Protein AF-A0A4R0MNX6-F1 (afdb_monomer_lite)

Structure (mmCIF, N/CA/C/O backbone):
data_AF-A0A4R0MNX6-F1
#
_entry.id   AF-A0A4R0MNX6-F1
#
loop_
_atom_site.group_PDB
_atom_site.id
_atom_site.type_symbol
_atom_site.label_atom_id
_atom_site.label_alt_id
_atom_site.label_comp_id
_atom_site.label_asym_id
_atom_site.label_entity_id
_atom_site.label_seq_id
_atom_site.pdbx_PDB_ins_code
_atom_site.Cartn_x
_atom_site.Cartn_y
_atom_site.Cartn_z
_atom_site.occupancy
_atom_site.B_iso_or_equiv
_atom_site.auth_seq_id
_atom_site.auth_comp_id
_atom_site.auth_asym_id
_atom_site.auth_atom_id
_atom_site.pdbx_PDB_model_num
ATOM 1 N N . MET A 1 1 ? 7.483 3.858 -23.826 1.00 81.00 1 MET A N 1
ATOM 2 C CA . MET A 1 1 ? 6.015 3.963 -23.819 1.00 81.00 1 MET A CA 1
ATOM 3 C C . MET A 1 1 ? 5.671 5.437 -23.835 1.00 81.00 1 MET A C 1
ATOM 5 O O . MET A 1 1 ? 6.394 6.197 -23.196 1.00 81.00 1 MET A O 1
ATOM 9 N N . THR A 1 2 ? 4.677 5.853 -24.608 1.00 92.38 2 THR A N 1
ATOM 10 C CA . THR A 1 2 ? 4.190 7.240 -24.609 1.00 92.38 2 THR A CA 1
ATOM 11 C C . THR A 1 2 ? 3.234 7.477 -23.437 1.00 92.38 2 THR A C 1
ATOM 13 O O . THR A 1 2 ? 2.694 6.529 -22.863 1.00 92.38 2 THR A O 1
ATOM 16 N N . ASP A 1 3 ? 2.993 8.743 -23.096 1.00 94.56 3 ASP A N 1
ATOM 17 C CA . ASP A 1 3 ? 2.010 9.123 -22.071 1.00 94.56 3 ASP A CA 1
ATOM 18 C C . ASP A 1 3 ? 0.594 8.624 -22.420 1.00 94.56 3 ASP A C 1
ATOM 20 O O . ASP A 1 3 ? -0.156 8.201 -21.544 1.00 94.56 3 ASP A O 1
ATOM 24 N N . GLU A 1 4 ? 0.240 8.605 -23.709 1.00 95.75 4 GLU A N 1
ATOM 25 C CA . GLU A 1 4 ? -1.041 8.079 -24.198 1.00 95.75 4 GLU A CA 1
ATOM 26 C C . GLU A 1 4 ? -1.168 6.570 -23.948 1.00 95.75 4 GLU A C 1
ATOM 28 O O . GLU A 1 4 ? -2.194 6.105 -23.452 1.00 95.75 4 GLU A O 1
ATOM 33 N N . GLU A 1 5 ? -0.117 5.797 -24.234 1.00 95.75 5 GLU A N 1
ATOM 34 C CA . GLU A 1 5 ? -0.086 4.353 -23.975 1.00 95.75 5 GLU A CA 1
ATOM 35 C C . GLU A 1 5 ? -0.180 4.042 -22.470 1.00 95.75 5 GLU A C 1
ATOM 37 O O . GLU A 1 5 ? -0.867 3.093 -22.077 1.00 95.75 5 GLU A O 1
ATOM 42 N N . LEU A 1 6 ? 0.466 4.852 -21.620 1.00 96.44 6 LEU A N 1
ATOM 43 C CA . LEU A 1 6 ? 0.372 4.739 -20.160 1.00 96.44 6 LEU A CA 1
ATOM 44 C C . LEU A 1 6 ? -1.038 5.052 -19.654 1.00 96.44 6 LEU A C 1
ATOM 46 O O . LEU A 1 6 ? -1.573 4.300 -18.837 1.00 96.44 6 LEU A O 1
ATOM 50 N N . GLN A 1 7 ? -1.664 6.117 -20.155 1.00 97.69 7 GLN A N 1
ATOM 51 C CA . GLN A 1 7 ? -3.035 6.462 -19.783 1.00 97.69 7 GLN A CA 1
ATOM 52 C C . GLN A 1 7 ? -4.013 5.351 -20.188 1.00 97.69 7 GLN A C 1
ATOM 54 O O . GLN A 1 7 ? -4.824 4.922 -19.369 1.00 97.69 7 GLN A O 1
ATOM 59 N N . VAL A 1 8 ? -3.882 4.805 -21.404 1.00 97.19 8 VAL A N 1
ATOM 60 C CA . VAL A 1 8 ? -4.701 3.673 -21.871 1.00 97.19 8 VAL A CA 1
ATOM 61 C C . VAL A 1 8 ? -4.522 2.448 -20.973 1.00 97.19 8 VAL A C 1
ATOM 63 O O . VAL A 1 8 ? -5.513 1.789 -20.651 1.00 97.19 8 VAL A O 1
ATOM 66 N N . PHE A 1 9 ? -3.292 2.144 -20.548 1.00 97.31 9 PHE A N 1
ATOM 67 C CA . PHE A 1 9 ? -3.029 1.061 -19.599 1.00 97.31 9 PHE A CA 1
ATOM 68 C C . PHE A 1 9 ? -3.746 1.284 -18.262 1.00 97.31 9 PHE A C 1
ATOM 70 O O . PHE A 1 9 ? -4.402 0.376 -17.760 1.00 97.31 9 PHE A O 1
ATOM 77 N N . ILE A 1 10 ? -3.660 2.491 -17.702 1.00 97.44 10 ILE A N 1
ATOM 78 C CA . ILE A 1 10 ? -4.257 2.835 -16.405 1.00 97.44 10 ILE A CA 1
ATOM 79 C C . ILE A 1 10 ? -5.786 2.781 -16.460 1.00 97.44 10 ILE A C 1
ATOM 81 O O . ILE A 1 10 ? -6.417 2.161 -15.598 1.00 97.44 10 ILE A O 1
ATOM 85 N N . ASP A 1 11 ? -6.387 3.373 -17.491 1.00 97.44 11 ASP A N 1
ATOM 86 C CA . ASP A 1 11 ? -7.843 3.442 -17.648 1.00 97.44 11 ASP A CA 1
ATOM 87 C C . ASP A 1 11 ? -8.456 2.056 -17.861 1.00 97.44 11 ASP A C 1
ATOM 89 O O . ASP A 1 11 ? -9.537 1.745 -17.347 1.00 97.44 11 ASP A O 1
ATOM 93 N N . ASN A 1 12 ? -7.742 1.181 -18.568 1.00 97.31 12 ASN A N 1
ATOM 94 C CA . ASN A 1 12 ? -8.207 -0.166 -18.882 1.00 97.31 12 ASN A CA 1
ATOM 95 C C . ASN A 1 12 ? -7.669 -1.239 -17.935 1.00 97.31 12 ASN A C 1
ATOM 97 O O . ASN A 1 12 ? -8.064 -2.392 -18.084 1.00 97.31 12 ASN A O 1
ATOM 101 N N . TYR A 1 13 ? -6.877 -0.867 -16.921 1.00 98.00 13 TYR A N 1
ATOM 102 C CA . TYR A 1 13 ? -6.239 -1.825 -16.020 1.00 98.00 13 TYR A CA 1
ATOM 103 C C . TYR A 1 13 ? -7.241 -2.825 -15.446 1.00 98.00 13 TYR A C 1
ATOM 105 O O . TYR A 1 13 ? -8.318 -2.445 -14.951 1.00 98.00 13 TYR A O 1
ATOM 113 N N . SER A 1 14 ? -6.850 -4.092 -15.499 1.00 96.56 14 SER A N 1
ATOM 114 C CA . SER A 1 14 ? -7.562 -5.232 -14.943 1.00 96.56 14 SER A CA 1
ATOM 115 C C . SER A 1 14 ? -6.570 -6.255 -14.384 1.00 96.56 14 SER A C 1
ATOM 117 O O . SER A 1 14 ? -5.360 -6.134 -14.548 1.00 96.56 14 SER A O 1
ATOM 119 N N . THR A 1 15 ? -7.066 -7.312 -13.743 1.00 94.12 15 THR A N 1
ATOM 120 C CA . THR A 1 15 ? -6.202 -8.353 -13.163 1.00 94.12 15 THR A CA 1
ATOM 121 C C . THR A 1 15 ? -5.361 -9.099 -14.202 1.00 94.12 15 THR A C 1
ATOM 123 O O . THR A 1 15 ? -4.354 -9.694 -13.834 1.00 94.12 15 THR A O 1
ATOM 126 N N . VAL A 1 16 ? -5.734 -9.075 -15.489 1.00 95.88 16 VAL A N 1
ATOM 127 C CA . VAL A 1 16 ? -4.932 -9.703 -16.559 1.00 95.88 16 VAL A CA 1
ATOM 128 C C . VAL A 1 16 ? -3.649 -8.921 -16.852 1.00 95.88 16 VAL A C 1
ATOM 130 O O . VAL A 1 16 ? -2.683 -9.480 -17.360 1.00 95.88 16 VAL A O 1
ATOM 133 N N . ASP A 1 17 ? -3.626 -7.638 -16.493 1.00 96.69 17 ASP A N 1
ATOM 134 C CA . ASP A 1 17 ? -2.498 -6.735 -16.695 1.00 96.69 17 ASP A CA 1
ATOM 135 C C . ASP A 1 17 ? -1.478 -6.804 -15.550 1.00 96.69 17 ASP A C 1
ATOM 137 O O . ASP A 1 17 ? -0.376 -6.265 -15.672 1.00 96.69 17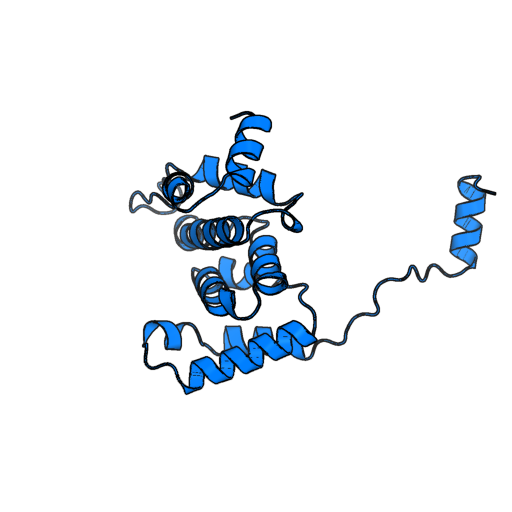 ASP A O 1
ATOM 141 N N . PHE A 1 18 ? -1.823 -7.482 -14.449 1.00 97.75 18 PHE A N 1
ATOM 142 C CA . PHE A 1 18 ? -1.001 -7.580 -13.242 1.00 97.75 18 PHE A CA 1
ATOM 143 C C . PHE A 1 18 ? 0.412 -8.102 -13.529 1.00 97.75 18 PHE A C 1
ATOM 145 O O . PHE A 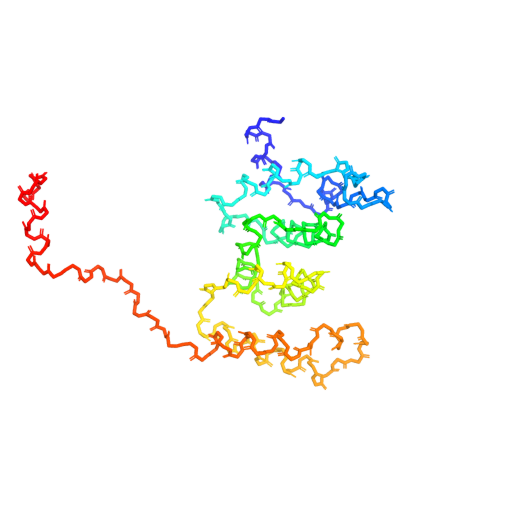1 18 ? 1.392 -7.602 -12.977 1.00 97.75 18 PHE A O 1
ATOM 152 N N . ASP A 1 19 ? 0.541 -9.048 -14.462 1.00 97.56 19 ASP A N 1
ATOM 153 C CA . ASP A 1 19 ? 1.826 -9.631 -14.856 1.00 97.56 19 ASP A CA 1
ATOM 154 C C . ASP A 1 19 ? 2.830 -8.611 -15.402 1.00 97.56 19 ASP A C 1
ATOM 156 O O . ASP A 1 19 ? 4.036 -8.860 -15.357 1.00 97.56 19 ASP A O 1
ATOM 160 N N . ARG A 1 20 ? 2.354 -7.456 -15.876 1.00 96.88 20 ARG A N 1
ATOM 161 C CA . ARG A 1 20 ? 3.202 -6.373 -16.382 1.00 96.88 20 ARG A CA 1
ATOM 162 C C . ARG A 1 20 ? 3.796 -5.521 -15.268 1.00 96.88 20 ARG A C 1
ATOM 164 O O . ARG A 1 20 ? 4.808 -4.874 -15.496 1.00 96.88 20 ARG A O 1
ATOM 171 N N . ILE A 1 21 ? 3.170 -5.483 -14.092 1.00 97.44 21 ILE A N 1
ATOM 172 C CA . ILE A 1 21 ? 3.622 -4.653 -12.965 1.00 97.44 21 ILE A CA 1
ATOM 173 C C . ILE A 1 21 ? 4.152 -5.477 -11.793 1.00 97.44 21 ILE A C 1
ATOM 175 O O . ILE A 1 21 ? 4.863 -4.928 -10.956 1.00 97.44 21 ILE A O 1
ATOM 179 N N . LYS A 1 22 ? 3.861 -6.780 -11.718 1.00 97.56 22 LYS A N 1
ATOM 180 C CA . LYS A 1 22 ? 4.345 -7.636 -10.628 1.00 97.56 22 LYS A CA 1
ATOM 181 C C . LYS A 1 22 ? 5.867 -7.632 -10.521 1.00 97.56 22 LYS A C 1
ATOM 183 O O . LYS A 1 22 ? 6.559 -7.526 -11.531 1.00 97.56 22 LYS A O 1
ATOM 188 N N . LEU A 1 23 ? 6.380 -7.793 -9.309 1.00 97.06 23 LEU A N 1
ATOM 189 C CA . LEU A 1 23 ? 7.802 -8.020 -9.072 1.00 97.06 23 LEU A CA 1
ATOM 190 C C . LEU A 1 23 ? 8.255 -9.329 -9.742 1.00 97.06 23 LEU A C 1
ATOM 192 O O . LEU A 1 23 ? 7.723 -10.398 -9.434 1.00 97.06 23 LEU A O 1
ATOM 196 N N . ILE A 1 24 ? 9.273 -9.260 -10.604 1.00 96.88 24 ILE A N 1
ATOM 197 C CA . ILE A 1 24 ? 9.957 -10.431 -11.174 1.00 96.88 24 ILE A CA 1
ATOM 198 C C . ILE A 1 24 ? 11.361 -10.506 -10.582 1.00 96.88 24 ILE A C 1
ATOM 200 O O . ILE A 1 24 ? 12.326 -9.998 -11.135 1.00 96.88 24 ILE A O 1
ATOM 204 N N . TRP A 1 25 ? 11.479 -11.126 -9.412 1.00 95.06 25 TRP A N 1
ATOM 205 C CA . TRP A 1 25 ? 12.735 -11.138 -8.669 1.00 95.06 25 TRP A CA 1
ATOM 206 C C . TRP A 1 25 ? 13.719 -12.207 -9.165 1.00 95.06 25 TRP A C 1
ATOM 208 O O . TRP A 1 25 ? 13.397 -13.394 -9.209 1.00 95.06 25 TRP A O 1
ATOM 218 N N . ASN A 1 26 ? 14.962 -11.802 -9.439 1.00 96.00 26 ASN A N 1
ATOM 219 C CA . ASN A 1 26 ? 16.058 -12.698 -9.831 1.00 96.00 26 ASN A CA 1
ATOM 220 C C . ASN A 1 26 ? 16.748 -13.457 -8.669 1.00 96.00 26 ASN A C 1
ATOM 222 O O . ASN A 1 26 ? 17.758 -14.126 -8.893 1.00 96.00 26 ASN A O 1
ATOM 226 N N . GLY A 1 27 ? 16.266 -13.326 -7.429 1.00 95.12 27 GLY A N 1
ATOM 227 C CA . GLY A 1 27 ? 16.867 -13.952 -6.243 1.00 95.12 27 GLY A CA 1
ATOM 228 C C . GLY A 1 27 ? 18.070 -13.206 -5.647 1.00 95.12 27 GLY A C 1
ATOM 229 O O . GLY A 1 27 ? 18.673 -13.697 -4.693 1.00 95.12 27 GLY A O 1
ATOM 230 N N . LYS A 1 28 ? 18.444 -12.039 -6.187 1.00 95.38 28 LYS A N 1
ATOM 231 C CA . LYS A 1 28 ? 19.600 -11.243 -5.737 1.00 95.38 28 LYS A CA 1
ATOM 232 C C . LYS A 1 28 ? 19.182 -9.931 -5.063 1.00 95.38 28 LYS A C 1
ATOM 234 O O . LYS A 1 28 ? 18.027 -9.522 -5.138 1.00 95.38 28 LYS A O 1
ATOM 239 N N . TYR A 1 29 ? 20.131 -9.276 -4.399 1.00 95.06 29 TYR A N 1
ATOM 240 C CA . TYR A 1 29 ? 19.920 -8.070 -3.589 1.00 95.06 29 TYR A CA 1
ATOM 241 C C . TYR A 1 29 ? 20.894 -6.959 -4.000 1.00 95.06 29 TYR A C 1
ATOM 243 O O . TYR A 1 29 ? 21.936 -7.227 -4.603 1.00 95.06 29 TYR A O 1
ATOM 251 N N . GLY A 1 30 ? 20.596 -5.717 -3.618 1.00 91.75 30 GLY A N 1
ATOM 252 C CA . GLY A 1 30 ? 21.494 -4.580 -3.807 1.00 91.75 30 GLY A CA 1
ATOM 253 C C . GLY A 1 30 ? 21.798 -4.315 -5.281 1.00 91.75 30 GLY A C 1
ATOM 254 O O . GLY A 1 30 ? 20.888 -4.204 -6.090 1.00 91.75 30 GLY A O 1
ATOM 255 N N . GLN A 1 31 ? 23.080 -4.210 -5.634 1.00 91.00 31 GLN A N 1
ATOM 256 C CA . GLN A 1 31 ? 23.502 -3.878 -7.003 1.00 91.00 31 GLN A CA 1
ATOM 257 C C . GLN A 1 31 ? 23.205 -4.983 -8.025 1.00 91.00 31 GLN A C 1
ATOM 259 O O . GLN A 1 31 ? 23.096 -4.701 -9.212 1.00 91.00 31 GLN A O 1
ATOM 264 N N . ASP A 1 32 ? 23.057 -6.229 -7.569 1.00 93.31 32 ASP A N 1
ATOM 265 C CA . ASP A 1 32 ? 22.731 -7.361 -8.436 1.00 93.31 32 ASP A CA 1
ATOM 266 C C . ASP A 1 32 ? 21.222 -7.643 -8.506 1.00 93.31 32 ASP A C 1
ATOM 268 O O . ASP A 1 32 ? 20.801 -8.586 -9.186 1.00 93.31 32 ASP A O 1
ATOM 272 N N . PHE A 1 33 ? 20.405 -6.877 -7.772 1.00 94.38 33 PHE A N 1
ATOM 273 C CA . PHE A 1 33 ? 18.952 -6.977 -7.838 1.00 94.38 33 PHE A CA 1
ATOM 274 C C . PHE A 1 33 ? 18.476 -6.617 -9.245 1.00 94.38 33 PHE A C 1
ATOM 276 O O . PHE A 1 33 ? 18.784 -5.546 -9.766 1.00 94.38 33 PHE A O 1
ATOM 283 N N . ILE A 1 34 ? 17.706 -7.524 -9.842 1.00 94.69 34 ILE A N 1
ATOM 284 C CA . ILE A 1 34 ? 17.038 -7.304 -11.121 1.00 94.69 34 ILE A CA 1
ATOM 285 C C . ILE A 1 34 ? 15.563 -7.611 -10.917 1.00 94.69 34 ILE A C 1
ATOM 287 O O . ILE A 1 34 ? 15.207 -8.653 -10.354 1.00 94.69 34 ILE A O 1
ATOM 291 N N . ASP A 1 35 ? 14.742 -6.686 -11.395 1.00 96.44 35 ASP A N 1
ATOM 292 C CA . ASP A 1 35 ? 13.315 -6.858 -11.585 1.00 96.44 35 ASP A CA 1
ATOM 293 C C . ASP A 1 35 ? 12.941 -6.326 -12.965 1.00 96.44 35 ASP A C 1
ATOM 295 O O . ASP A 1 35 ? 12.964 -5.118 -13.201 1.00 96.44 35 ASP A O 1
ATOM 299 N N . ASP A 1 36 ? 12.615 -7.249 -13.871 1.00 96.19 36 ASP A N 1
ATOM 300 C CA . ASP A 1 36 ? 12.344 -6.964 -15.285 1.00 96.19 36 ASP A CA 1
ATOM 301 C C . ASP A 1 36 ? 11.189 -5.968 -15.472 1.00 96.19 36 ASP A C 1
ATOM 303 O O . ASP A 1 36 ? 11.141 -5.233 -16.459 1.00 96.19 36 ASP A O 1
ATOM 307 N N . ASN A 1 37 ? 10.273 -5.909 -14.503 1.00 97.38 37 ASN A N 1
ATOM 308 C CA . ASN A 1 37 ? 9.123 -5.015 -14.525 1.00 97.38 37 ASN A CA 1
ATOM 309 C C . ASN A 1 37 ? 9.357 -3.712 -13.749 1.00 97.38 37 ASN A C 1
ATOM 311 O O . ASN A 1 37 ? 8.466 -2.859 -13.734 1.00 97.38 37 ASN A O 1
ATOM 315 N N . TYR A 1 38 ? 10.507 -3.534 -13.088 1.00 95.56 38 TYR A N 1
ATOM 316 C CA . TYR A 1 38 ? 10.736 -2.416 -12.169 1.00 95.56 38 TYR A CA 1
ATOM 317 C C . TYR A 1 38 ? 10.547 -1.064 -12.853 1.00 95.56 38 TYR A C 1
ATOM 319 O O . TYR A 1 38 ? 9.735 -0.255 -12.406 1.00 95.56 38 TYR A O 1
ATOM 327 N N . ASP A 1 39 ? 11.234 -0.841 -13.973 1.00 95.62 39 ASP A N 1
ATOM 328 C CA . ASP A 1 39 ? 11.195 0.439 -14.683 1.00 95.62 39 ASP A CA 1
ATOM 329 C C . ASP A 1 39 ? 9.785 0.777 -15.168 1.00 95.62 39 ASP A C 1
ATOM 331 O O . ASP A 1 39 ? 9.328 1.912 -15.013 1.00 95.62 39 ASP A O 1
ATOM 335 N N . PHE A 1 40 ? 9.062 -0.211 -15.703 1.00 97.19 40 PHE A N 1
ATOM 336 C CA . PHE A 1 40 ? 7.680 -0.014 -16.126 1.00 97.19 40 PHE A CA 1
ATOM 337 C C . PHE A 1 40 ? 6.762 0.265 -14.930 1.00 97.19 40 PHE A C 1
ATOM 339 O O . PHE A 1 40 ? 5.990 1.223 -14.969 1.00 97.19 40 PHE A O 1
ATOM 346 N N . ARG A 1 41 ? 6.876 -0.497 -13.834 1.00 97.56 41 ARG A N 1
ATOM 347 C CA . ARG A 1 41 ? 6.088 -0.259 -12.616 1.00 97.56 41 ARG A CA 1
ATOM 348 C C . ARG A 1 41 ? 6.336 1.143 -12.054 1.00 97.56 41 ARG A C 1
ATOM 350 O O . ARG A 1 41 ? 5.376 1.815 -11.685 1.00 97.56 41 ARG A O 1
ATOM 357 N N . ILE A 1 42 ? 7.583 1.616 -12.026 1.00 97.00 42 ILE A N 1
ATOM 358 C CA . ILE A 1 42 ? 7.906 2.972 -11.558 1.00 97.00 42 ILE A CA 1
ATOM 359 C C . ILE A 1 42 ? 7.357 4.046 -12.506 1.00 97.00 42 ILE A C 1
ATOM 361 O O . ILE A 1 42 ? 6.817 5.040 -12.021 1.00 97.00 42 ILE A O 1
ATOM 365 N N . GLN A 1 43 ? 7.412 3.846 -13.827 1.00 97.31 43 GLN A N 1
ATOM 366 C CA . GLN A 1 43 ? 6.774 4.758 -14.790 1.00 97.31 43 GLN A CA 1
ATOM 367 C C . GLN A 1 43 ? 5.265 4.870 -14.546 1.00 97.31 43 GLN A C 1
ATOM 369 O O . GLN A 1 43 ? 4.734 5.979 -14.489 1.00 97.31 43 GLN A O 1
ATOM 374 N N . VAL A 1 44 ? 4.582 3.741 -14.328 1.00 98.06 44 VAL A N 1
ATOM 375 C CA . VAL A 1 44 ? 3.153 3.736 -13.985 1.00 98.06 44 VAL A CA 1
ATOM 376 C C . VAL A 1 44 ? 2.917 4.463 -12.658 1.00 98.06 44 VAL A C 1
ATOM 378 O O . VAL A 1 44 ? 2.018 5.296 -12.586 1.00 98.06 44 VAL A O 1
ATOM 381 N N . CYS A 1 45 ? 3.732 4.224 -11.625 1.00 98.00 45 CYS A N 1
ATOM 382 C CA . CYS A 1 45 ? 3.620 4.939 -10.350 1.00 98.00 45 CYS A CA 1
ATOM 383 C C . CYS A 1 45 ? 3.731 6.462 -10.523 1.00 98.00 45 CYS A C 1
ATOM 385 O O . CYS A 1 45 ? 2.878 7.196 -10.023 1.00 98.00 45 CYS A O 1
ATOM 387 N N . GLU A 1 46 ? 4.747 6.943 -11.243 1.00 97.81 46 GLU A N 1
ATOM 388 C CA . GLU A 1 46 ? 4.948 8.378 -11.484 1.00 97.81 46 GLU A CA 1
ATOM 389 C C . GLU A 1 46 ? 3.792 9.006 -12.267 1.00 97.81 46 GLU A C 1
ATOM 391 O O . GLU A 1 46 ? 3.398 10.134 -11.974 1.00 97.81 46 GLU A O 1
ATOM 396 N N . PHE A 1 47 ? 3.211 8.268 -13.213 1.00 97.81 47 PHE A N 1
ATOM 397 C CA . PHE A 1 47 ? 2.088 8.737 -14.020 1.00 97.81 47 PHE A CA 1
ATOM 398 C C . PHE A 1 47 ? 0.740 8.678 -13.278 1.00 97.81 47 PHE A C 1
ATOM 400 O O . PHE A 1 47 ? -0.153 9.492 -13.518 1.00 97.81 47 PHE A O 1
ATOM 407 N N . VAL A 1 48 ? 0.584 7.738 -12.341 1.00 98.06 48 VAL A N 1
ATOM 408 C CA . VAL A 1 48 ? -0.609 7.603 -11.491 1.00 98.06 48 VAL A CA 1
ATOM 409 C C . VAL A 1 48 ? -0.663 8.696 -10.427 1.00 98.06 48 VAL A C 1
ATOM 411 O O . VAL A 1 48 ? -1.735 9.245 -10.188 1.00 98.06 48 VAL A O 1
ATOM 414 N N . VAL A 1 49 ? 0.462 9.041 -9.792 1.00 98.06 49 VAL A N 1
ATOM 415 C CA . VAL A 1 49 ? 0.489 9.942 -8.623 1.00 98.06 49 VAL A CA 1
ATOM 416 C C . VAL A 1 49 ? -0.257 11.275 -8.831 1.00 98.06 49 VAL A C 1
ATOM 418 O O . VAL A 1 49 ? -1.063 11.619 -7.966 1.00 98.06 49 VAL A O 1
ATOM 421 N N . PRO A 1 50 ? -0.064 12.028 -9.934 1.00 97.88 50 PRO A N 1
ATOM 422 C CA . PRO A 1 50 ? -0.762 13.300 -10.149 1.00 97.88 50 PRO A CA 1
ATOM 423 C C . PRO A 1 50 ? -2.288 13.178 -10.277 1.00 97.88 50 PRO A C 1
ATOM 425 O O . PRO A 1 50 ? -2.992 14.181 -10.182 1.00 97.88 50 PRO A O 1
ATOM 428 N N . GLN A 1 51 ? -2.800 11.970 -10.515 1.00 97.62 51 GLN A N 1
ATOM 429 C CA . GLN A 1 51 ? -4.210 11.688 -10.781 1.00 97.62 51 GLN A CA 1
ATOM 430 C C . GLN A 1 51 ? -4.765 10.536 -9.932 1.00 97.62 51 GLN A C 1
ATOM 432 O O . GLN A 1 51 ? -5.797 9.957 -10.273 1.00 97.62 51 GLN A O 1
ATOM 437 N N . ILE A 1 52 ? -4.095 10.207 -8.825 1.00 97.94 52 ILE A N 1
ATOM 438 C CA . ILE A 1 52 ? -4.322 8.978 -8.055 1.00 97.94 52 ILE A CA 1
ATOM 439 C C . ILE A 1 52 ? -5.784 8.817 -7.596 1.00 97.94 52 ILE A C 1
ATOM 441 O O . ILE A 1 52 ? -6.329 7.715 -7.632 1.00 97.94 52 ILE A O 1
ATOM 445 N N . GLU A 1 53 ? -6.462 9.929 -7.307 1.00 97.00 53 GLU A N 1
ATOM 446 C CA . GLU A 1 53 ? -7.872 9.986 -6.894 1.00 97.00 53 GLU A CA 1
ATOM 447 C C . GLU A 1 53 ? -8.855 9.441 -7.943 1.00 97.00 53 GLU A C 1
ATOM 449 O O . GLU A 1 53 ? -9.944 8.972 -7.608 1.00 97.00 53 GLU A O 1
ATOM 454 N N . LYS A 1 54 ? -8.476 9.468 -9.226 1.00 96.75 54 LYS A N 1
ATOM 455 C CA . LYS A 1 54 ? -9.311 9.018 -10.354 1.00 96.75 54 LYS A CA 1
ATOM 456 C C . LYS A 1 54 ? -8.993 7.592 -10.797 1.00 96.75 54 LYS A C 1
ATOM 458 O O . LYS A 1 54 ? -9.779 6.982 -11.518 1.00 96.75 54 LYS A O 1
ATOM 463 N N . VAL A 1 55 ? -7.855 7.053 -10.369 1.00 97.50 55 VAL A N 1
ATOM 464 C CA . VAL A 1 55 ? -7.368 5.734 -10.785 1.00 97.50 55 VAL A CA 1
ATOM 465 C C . VAL A 1 55 ? -8.130 4.624 -10.059 1.00 97.50 55 VAL A C 1
ATOM 467 O O . VAL A 1 55 ? -8.548 4.783 -8.910 1.00 97.50 55 VAL A O 1
ATOM 470 N N . LYS A 1 56 ? -8.329 3.479 -10.725 1.00 97.50 56 LYS A N 1
ATOM 471 C CA . LYS A 1 56 ? -8.981 2.296 -10.140 1.00 97.50 56 LYS A CA 1
ATOM 472 C C . LYS A 1 56 ? -8.225 1.816 -8.896 1.00 97.50 56 LYS A C 1
ATOM 474 O O . LYS A 1 56 ? -7.015 1.610 -8.955 1.00 97.50 56 LYS A O 1
ATOM 479 N N . LEU A 1 57 ? -8.944 1.538 -7.804 1.00 97.31 57 LEU A N 1
ATOM 480 C CA . LEU A 1 57 ? -8.331 1.064 -6.552 1.00 97.31 57 LEU A CA 1
ATOM 481 C C . LEU A 1 57 ? -7.537 -0.233 -6.715 1.00 97.31 57 LEU A C 1
ATOM 483 O O . LEU A 1 57 ? -6.503 -0.381 -6.076 1.00 97.31 57 LEU A O 1
ATOM 487 N N . GLY A 1 58 ? -7.969 -1.135 -7.602 1.00 97.56 58 GLY A N 1
ATOM 488 C CA . GLY A 1 58 ? -7.222 -2.359 -7.905 1.00 97.56 58 GLY A CA 1
ATOM 489 C C . GLY A 1 58 ? -5.795 -2.080 -8.387 1.00 97.56 58 GLY A C 1
ATOM 490 O O . GLY A 1 58 ? -4.858 -2.687 -7.882 1.00 97.56 58 GLY A O 1
ATOM 491 N N . LEU A 1 59 ? -5.610 -1.094 -9.275 1.00 98.38 59 LEU A N 1
ATOM 492 C CA . LEU A 1 59 ? -4.275 -0.699 -9.728 1.00 98.38 59 LEU A CA 1
ATOM 493 C C . LEU A 1 59 ? -3.457 -0.088 -8.586 1.00 98.38 59 LEU A C 1
ATOM 495 O O . LEU A 1 59 ? -2.291 -0.427 -8.416 1.00 98.38 59 LEU A O 1
ATOM 499 N N . ILE A 1 60 ? -4.063 0.792 -7.784 1.00 98.44 60 ILE A N 1
ATOM 500 C CA . ILE A 1 60 ? -3.387 1.425 -6.640 1.00 98.44 60 ILE A CA 1
ATOM 501 C C . ILE A 1 60 ? -2.905 0.355 -5.654 1.00 98.44 60 ILE A C 1
ATOM 503 O O . ILE A 1 60 ? -1.762 0.410 -5.201 1.00 98.44 60 ILE A O 1
ATOM 507 N N . ARG A 1 61 ? -3.750 -0.640 -5.367 1.00 98.25 61 ARG A N 1
ATOM 508 C CA . ARG A 1 61 ? -3.435 -1.772 -4.492 1.00 98.25 61 ARG A CA 1
ATOM 509 C C . ARG A 1 61 ? -2.275 -2.589 -5.043 1.00 98.25 61 ARG A C 1
ATOM 511 O O . ARG A 1 61 ? -1.308 -2.818 -4.324 1.00 98.25 61 ARG A O 1
ATOM 518 N N . ASP A 1 62 ? -2.348 -2.993 -6.305 1.00 98.38 62 ASP A N 1
ATOM 519 C CA . ASP A 1 62 ? -1.314 -3.835 -6.903 1.00 98.38 62 ASP A CA 1
ATOM 520 C C . ASP A 1 62 ? 0.026 -3.086 -6.998 1.00 98.38 62 ASP A C 1
ATOM 522 O O . ASP A 1 62 ? 1.061 -3.632 -6.622 1.00 98.38 62 ASP A O 1
ATOM 526 N N . LEU A 1 63 ? 0.027 -1.800 -7.374 1.00 98.31 63 LEU A N 1
ATOM 527 C CA . LEU A 1 63 ? 1.237 -0.968 -7.353 1.00 98.31 63 LEU A CA 1
ATOM 528 C C . LEU A 1 63 ? 1.810 -0.822 -5.940 1.00 98.31 63 LEU A C 1
ATOM 530 O O . LEU A 1 63 ? 3.026 -0.915 -5.770 1.00 98.31 63 LEU A O 1
ATOM 534 N N . TYR A 1 64 ? 0.961 -0.616 -4.931 1.00 98.38 64 TYR A N 1
ATOM 535 C CA . TYR A 1 64 ? 1.380 -0.526 -3.535 1.00 98.38 64 TYR A CA 1
ATOM 536 C C . TYR A 1 64 ? 2.037 -1.824 -3.056 1.00 98.38 64 TYR A C 1
ATOM 538 O O . TYR A 1 64 ? 3.157 -1.806 -2.545 1.00 98.38 64 TYR A O 1
ATOM 546 N N . CYS A 1 65 ? 1.385 -2.967 -3.261 1.00 97.50 65 CYS A N 1
ATOM 547 C CA . CYS A 1 65 ? 1.914 -4.252 -2.821 1.00 97.50 65 CYS A CA 1
ATOM 548 C C . CYS A 1 65 ? 3.207 -4.614 -3.564 1.00 97.50 65 CYS A C 1
ATOM 550 O O . CYS A 1 65 ? 4.213 -4.933 -2.931 1.00 97.50 65 CYS A O 1
ATOM 552 N N . GLU A 1 66 ? 3.225 -4.519 -4.894 1.00 97.81 66 GLU A N 1
ATOM 553 C CA . GLU A 1 66 ? 4.377 -4.944 -5.699 1.00 97.81 66 GLU A CA 1
ATOM 554 C C . GLU A 1 66 ? 5.580 -4.010 -5.544 1.00 97.81 66 GLU A C 1
ATOM 556 O O . GLU A 1 66 ? 6.718 -4.472 -5.475 1.00 97.81 66 GLU A O 1
ATOM 561 N N . THR A 1 67 ? 5.350 -2.704 -5.393 1.00 96.94 67 THR A N 1
ATOM 562 C CA . THR A 1 67 ? 6.435 -1.758 -5.085 1.00 96.94 67 THR A CA 1
ATOM 563 C C . THR A 1 67 ? 6.942 -1.929 -3.654 1.00 96.94 67 THR A C 1
ATOM 565 O O . THR A 1 67 ? 8.128 -1.746 -3.396 1.00 96.94 67 THR A O 1
ATOM 568 N N . GLY A 1 68 ? 6.083 -2.312 -2.705 1.00 97.19 68 GLY A N 1
ATOM 569 C CA . GLY A 1 68 ? 6.505 -2.603 -1.334 1.00 97.19 68 GLY A CA 1
ATOM 570 C C . GLY A 1 68 ? 7.460 -3.797 -1.263 1.00 97.19 68 GLY A C 1
ATOM 571 O O . GLY A 1 68 ? 8.475 -3.740 -0.565 1.00 97.19 68 GLY A O 1
ATOM 572 N N . LYS A 1 69 ? 7.191 -4.847 -2.050 1.00 97.12 69 LYS A N 1
ATOM 573 C CA . LYS A 1 69 ? 8.009 -6.070 -2.102 1.00 97.12 69 LYS A CA 1
ATOM 574 C C . LYS A 1 69 ? 9.452 -5.841 -2.545 1.00 97.12 69 LYS A C 1
ATOM 576 O O . LYS A 1 69 ? 10.313 -6.632 -2.170 1.00 97.12 69 LYS A O 1
ATOM 581 N N . THR A 1 70 ? 9.747 -4.784 -3.306 1.00 96.19 70 THR A N 1
ATOM 582 C CA . THR A 1 70 ? 11.136 -4.497 -3.709 1.00 96.19 70 THR A CA 1
ATOM 583 C C . THR A 1 70 ? 11.980 -3.990 -2.552 1.00 96.19 70 THR A C 1
ATOM 585 O O . THR A 1 70 ? 13.204 -4.044 -2.619 1.00 96.19 70 THR A O 1
ATOM 588 N N . SER A 1 71 ? 11.355 -3.472 -1.492 1.00 96.12 71 SER A N 1
ATOM 589 C CA . SER A 1 71 ? 12.077 -2.720 -0.472 1.00 96.12 71 SER A CA 1
ATOM 590 C C . SER A 1 71 ? 13.154 -3.509 0.281 1.00 96.12 71 SER A C 1
ATOM 592 O O . SER A 1 71 ? 14.264 -2.991 0.430 1.00 96.12 71 SER A O 1
ATOM 594 N N . PRO A 1 72 ? 12.920 -4.774 0.679 1.00 95.50 72 PRO A N 1
ATOM 595 C CA . PRO A 1 72 ? 13.969 -5.617 1.255 1.00 95.50 72 PRO A CA 1
ATOM 596 C C . PRO A 1 72 ? 15.135 -5.902 0.299 1.00 95.50 72 PRO A C 1
ATOM 598 O O . PRO A 1 72 ? 16.220 -6.253 0.753 1.00 95.50 72 PRO A O 1
ATOM 601 N N . MET A 1 73 ? 14.913 -5.791 -1.014 1.00 95.19 73 MET A N 1
ATOM 602 C CA . MET A 1 73 ? 15.890 -6.131 -2.054 1.00 95.19 73 MET A CA 1
ATOM 603 C C . MET A 1 73 ? 16.761 -4.934 -2.430 1.00 95.19 73 MET A C 1
ATOM 605 O O . MET A 1 73 ? 17.954 -5.095 -2.686 1.00 95.19 73 MET A O 1
ATOM 609 N N . THR A 1 74 ? 16.172 -3.737 -2.432 1.00 92.62 74 THR A N 1
ATOM 610 C CA . THR A 1 74 ? 16.841 -2.484 -2.804 1.00 92.62 74 THR A CA 1
ATOM 611 C C . THR A 1 74 ? 17.346 -1.677 -1.608 1.00 92.62 74 THR A C 1
ATOM 613 O O . THR A 1 74 ? 18.049 -0.691 -1.812 1.00 92.62 74 THR A O 1
ATOM 616 N N . PHE A 1 75 ? 17.012 -2.082 -0.376 1.00 91.00 75 PHE A N 1
ATOM 617 C CA . PHE A 1 75 ? 17.299 -1.329 0.856 1.00 91.00 75 PHE A CA 1
ATOM 618 C C . PHE A 1 75 ? 16.758 0.106 0.808 1.00 91.00 75 PHE A C 1
ATOM 620 O O . PHE A 1 75 ? 17.419 1.068 1.198 1.00 91.00 75 PHE A O 1
ATOM 627 N N . GLY A 1 76 ? 15.559 0.246 0.257 1.00 92.00 76 GLY A N 1
ATOM 628 C CA . GLY A 1 76 ? 14.868 1.517 0.143 1.00 92.00 76 GLY A CA 1
ATOM 629 C C . GLY A 1 76 ? 13.449 1.308 -0.345 1.00 92.00 76 GLY A C 1
ATOM 630 O O . GLY A 1 76 ? 13.022 0.193 -0.616 1.00 92.00 76 GLY A O 1
ATOM 631 N N . VAL A 1 77 ? 12.676 2.375 -0.463 1.00 94.88 77 VAL A N 1
ATOM 632 C CA . VAL A 1 77 ? 11.318 2.301 -1.004 1.00 94.88 77 VAL A CA 1
ATOM 633 C C . VAL A 1 77 ? 11.083 3.488 -1.918 1.00 94.88 77 VAL A C 1
ATOM 635 O O . VAL A 1 77 ? 11.690 4.549 -1.754 1.00 94.88 77 VAL A O 1
ATOM 638 N N . TYR A 1 78 ? 10.189 3.306 -2.883 1.00 95.75 78 TYR A N 1
ATOM 639 C CA . TYR A 1 78 ? 9.742 4.373 -3.759 1.00 95.75 78 TYR A CA 1
ATOM 640 C C . TYR A 1 78 ? 9.331 5.628 -2.965 1.00 95.75 78 TYR A C 1
ATOM 642 O O . TYR A 1 78 ? 8.595 5.562 -1.980 1.00 95.75 78 TYR A O 1
ATOM 650 N N . LEU A 1 79 ? 9.807 6.803 -3.385 1.00 94.38 79 LEU A N 1
ATOM 651 C CA . LEU A 1 79 ? 9.712 8.029 -2.585 1.00 94.38 79 LEU A CA 1
ATOM 652 C C . LEU A 1 79 ? 8.260 8.423 -2.259 1.00 94.38 79 LEU A C 1
ATOM 654 O O . LEU A 1 79 ? 7.958 8.862 -1.145 1.00 94.38 79 LEU A O 1
ATOM 658 N N . LYS A 1 80 ? 7.353 8.233 -3.222 1.00 97.44 80 LYS A N 1
ATOM 659 C CA . LYS A 1 80 ? 5.933 8.593 -3.105 1.00 97.44 80 LYS A CA 1
ATOM 660 C C . LYS A 1 80 ? 5.047 7.417 -2.672 1.00 97.44 80 LYS A C 1
ATOM 662 O O . LYS A 1 80 ? 3.830 7.495 -2.784 1.00 97.44 80 LYS A O 1
ATOM 667 N N . PHE A 1 81 ? 5.640 6.349 -2.127 1.00 97.81 81 PHE A N 1
ATOM 668 C CA . PHE A 1 81 ? 4.939 5.136 -1.679 1.00 97.81 81 PHE A CA 1
ATOM 669 C C . PHE A 1 81 ? 3.772 5.409 -0.720 1.00 97.81 81 PHE A C 1
ATOM 671 O O . PHE A 1 81 ? 2.720 4.784 -0.808 1.00 97.81 81 PHE A O 1
ATOM 678 N N . HIS A 1 82 ? 3.946 6.396 0.157 1.00 97.88 82 HIS A N 1
ATOM 679 C CA . HIS A 1 82 ? 2.939 6.827 1.120 1.00 97.88 82 HIS A CA 1
ATOM 680 C C . HIS A 1 82 ? 1.620 7.290 0.484 1.00 97.88 82 HIS A C 1
ATOM 682 O O . HIS A 1 82 ? 0.571 7.092 1.085 1.00 97.88 82 HIS A O 1
ATOM 688 N N . LEU A 1 83 ? 1.648 7.845 -0.734 1.00 98.31 83 LEU A N 1
ATOM 689 C CA . LEU A 1 83 ? 0.438 8.307 -1.418 1.00 98.31 83 LEU A CA 1
ATOM 690 C C . LEU A 1 83 ? -0.486 7.140 -1.784 1.00 98.31 83 LEU A C 1
ATOM 692 O O . LEU A 1 83 ? -1.697 7.263 -1.665 1.00 98.31 83 LEU A O 1
ATOM 696 N N . PHE A 1 84 ? 0.080 5.991 -2.162 1.00 98.44 84 PHE A N 1
ATOM 697 C CA . PHE A 1 84 ? -0.697 4.787 -2.465 1.00 98.44 84 PHE A CA 1
ATOM 698 C C . PHE A 1 84 ? -1.322 4.201 -1.200 1.00 98.44 84 PHE A C 1
ATOM 700 O O . PHE A 1 84 ? -2.497 3.847 -1.203 1.00 98.44 84 PHE A O 1
ATOM 707 N N . ALA A 1 85 ? -0.555 4.151 -0.106 1.00 97.81 85 ALA A N 1
ATOM 708 C CA . ALA A 1 85 ? -1.049 3.712 1.196 1.00 97.81 85 ALA A CA 1
ATOM 709 C C . ALA A 1 85 ? -2.225 4.576 1.679 1.00 97.81 85 ALA A C 1
ATOM 711 O O . ALA A 1 85 ? -3.264 4.058 2.084 1.00 97.81 85 ALA A O 1
ATOM 712 N N . ASP A 1 86 ? -2.054 5.897 1.614 1.00 97.88 86 ASP A N 1
ATOM 713 C CA . ASP A 1 86 ? -3.057 6.866 2.038 1.00 97.88 86 ASP A CA 1
ATOM 714 C C . ASP A 1 86 ? -4.326 6.766 1.188 1.00 97.88 86 ASP A C 1
ATOM 716 O O . ASP A 1 86 ? -5.429 6.704 1.727 1.00 97.88 86 ASP A O 1
ATOM 720 N N . GLU A 1 87 ? -4.180 6.660 -0.132 1.00 98.06 87 GLU A N 1
ATOM 721 C CA . GLU A 1 87 ? -5.316 6.568 -1.045 1.00 98.06 87 GLU A CA 1
ATOM 722 C C . GLU A 1 87 ? -6.113 5.266 -0.880 1.00 98.06 87 GLU A C 1
ATOM 724 O O . GLU A 1 87 ? -7.349 5.289 -0.891 1.00 98.06 87 GLU A O 1
ATOM 729 N N . LEU A 1 88 ? -5.425 4.140 -0.657 1.00 97.62 88 LEU A N 1
ATOM 730 C CA . LEU A 1 88 ? -6.072 2.860 -0.355 1.00 97.62 88 LEU A CA 1
ATOM 731 C C . LEU A 1 88 ? -6.948 2.955 0.888 1.00 97.62 88 LEU A C 1
ATOM 733 O O . LEU A 1 88 ? -8.086 2.495 0.867 1.00 97.62 88 LEU A O 1
ATOM 737 N N . LEU A 1 89 ? -6.452 3.584 1.952 1.00 98.00 89 LEU A N 1
ATOM 738 C CA . LEU A 1 89 ? -7.219 3.729 3.186 1.00 98.00 89 LEU A CA 1
ATOM 739 C C . LEU A 1 89 ? -8.335 4.772 3.064 1.00 98.00 89 LEU A C 1
ATOM 741 O O . LEU A 1 89 ? -9.419 4.556 3.601 1.00 98.00 89 LEU A O 1
ATOM 745 N N . LYS A 1 90 ? -8.114 5.878 2.344 1.00 97.19 90 LYS A N 1
ATOM 746 C CA . LYS A 1 90 ? -9.131 6.925 2.141 1.00 97.19 90 LYS A CA 1
ATOM 747 C C . LYS A 1 90 ? -10.357 6.424 1.390 1.00 97.19 90 LYS A C 1
ATOM 749 O O . LYS A 1 90 ? -11.475 6.754 1.771 1.00 97.19 90 LYS A O 1
ATOM 754 N N . ARG A 1 91 ? -10.146 5.682 0.301 1.00 97.19 91 ARG A N 1
ATOM 755 C CA . ARG A 1 91 ? -11.229 5.249 -0.598 1.00 97.19 91 ARG A CA 1
ATOM 756 C C . ARG A 1 91 ? -11.669 3.817 -0.362 1.00 97.19 91 ARG A C 1
ATOM 758 O O . ARG A 1 91 ? -12.848 3.523 -0.514 1.00 97.19 91 ARG A O 1
ATOM 765 N N . GLY A 1 92 ? -10.725 2.938 -0.045 1.00 96.12 92 GLY A N 1
ATOM 766 C CA . GLY A 1 92 ? -10.977 1.523 0.198 1.00 96.12 92 GLY A CA 1
ATOM 767 C C . GLY A 1 92 ? -11.343 1.204 1.647 1.00 96.12 92 GLY A C 1
ATOM 768 O O . GLY A 1 92 ? -11.986 0.189 1.898 1.00 96.12 92 GLY A O 1
ATOM 769 N N . GLY A 1 93 ? -10.962 2.058 2.602 1.00 96.50 93 GLY A N 1
ATOM 770 C CA . GLY A 1 93 ? -11.303 1.885 4.011 1.00 96.50 93 GLY A CA 1
ATOM 771 C C . GLY A 1 93 ? -10.892 0.513 4.551 1.00 96.50 93 GLY A C 1
ATOM 772 O O . GLY A 1 93 ? -9.756 0.066 4.379 1.00 96.50 93 GLY A O 1
ATOM 773 N N . THR A 1 94 ? -11.828 -0.153 5.224 1.00 97.56 94 THR A N 1
ATOM 774 C CA . THR A 1 94 ? -11.615 -1.458 5.864 1.00 97.56 94 THR A CA 1
ATOM 775 C C . THR A 1 94 ? -11.319 -2.582 4.877 1.00 97.56 94 THR A C 1
ATOM 777 O O . THR A 1 94 ? -10.560 -3.487 5.222 1.00 97.56 94 THR A O 1
ATOM 780 N N . ASP A 1 95 ? -11.847 -2.509 3.652 1.00 97.44 95 ASP A N 1
ATOM 781 C CA . ASP A 1 95 ? -11.704 -3.571 2.645 1.00 97.44 95 ASP A CA 1
ATOM 782 C C . ASP A 1 95 ? -10.242 -3.773 2.228 1.00 97.44 95 ASP A C 1
ATOM 784 O O . ASP A 1 95 ? -9.830 -4.879 1.887 1.00 97.44 95 ASP A O 1
ATOM 788 N N . TYR A 1 96 ? -9.438 -2.711 2.326 1.00 97.69 96 TYR A N 1
ATOM 789 C CA . TYR A 1 96 ? -8.024 -2.702 1.956 1.00 97.69 96 TYR A CA 1
ATOM 790 C C . TYR A 1 96 ? -7.080 -2.624 3.160 1.00 97.69 96 TYR A C 1
ATOM 792 O O . TYR A 1 96 ? -5.867 -2.489 2.979 1.00 97.69 96 TYR A O 1
ATOM 800 N N . LEU A 1 97 ? -7.588 -2.740 4.396 1.00 97.81 97 LEU A N 1
ATOM 801 C CA . LEU A 1 97 ? -6.751 -2.627 5.593 1.00 97.81 97 LEU A CA 1
ATOM 802 C C . LEU A 1 97 ? -5.635 -3.682 5.607 1.00 97.81 97 LEU A C 1
ATOM 804 O O . LEU A 1 97 ? -4.486 -3.347 5.880 1.00 97.81 97 LEU A O 1
ATOM 808 N N . LEU A 1 98 ? -5.935 -4.943 5.284 1.00 97.19 98 LEU A N 1
ATOM 809 C CA . LEU A 1 98 ? -4.914 -5.997 5.277 1.00 97.19 98 LEU A CA 1
ATOM 810 C C . LEU A 1 98 ? -3.883 -5.811 4.159 1.00 97.19 98 LEU A C 1
ATOM 812 O O . LEU A 1 98 ? -2.701 -6.051 4.392 1.00 97.19 98 LEU A O 1
ATOM 816 N N . ASP A 1 99 ? -4.288 -5.347 2.974 1.00 97.81 99 ASP A N 1
ATOM 817 C CA . ASP A 1 99 ? -3.338 -5.022 1.901 1.00 97.81 99 ASP A CA 1
ATOM 818 C C . ASP A 1 99 ? -2.415 -3.864 2.312 1.00 97.81 99 ASP A C 1
ATOM 820 O O . ASP A 1 99 ? -1.199 -3.953 2.123 1.00 97.81 99 ASP A O 1
ATOM 824 N N . TYR A 1 100 ? -2.967 -2.824 2.952 1.00 98.19 100 TYR A N 1
ATOM 825 C CA . TYR A 1 100 ? -2.189 -1.734 3.546 1.00 98.19 100 TYR A CA 1
ATOM 826 C C . TYR A 1 100 ? -1.161 -2.267 4.557 1.00 98.19 100 TYR A C 1
ATOM 828 O O . TYR A 1 100 ? 0.025 -1.946 4.477 1.00 98.19 100 TYR A O 1
ATOM 836 N N . ILE A 1 101 ? -1.586 -3.124 5.487 1.00 97.75 101 ILE A N 1
ATOM 837 C CA . ILE A 1 101 ? -0.699 -3.675 6.519 1.00 97.75 101 ILE A CA 1
ATOM 838 C C . ILE A 1 101 ? 0.405 -4.532 5.899 1.00 97.75 101 ILE A C 1
ATOM 840 O O . ILE A 1 101 ? 1.569 -4.388 6.280 1.00 97.75 101 ILE A O 1
ATOM 844 N N . ARG A 1 102 ? 0.068 -5.392 4.933 1.00 96.25 102 ARG A N 1
ATOM 845 C CA . ARG A 1 102 ? 1.042 -6.227 4.215 1.00 96.25 102 ARG A CA 1
ATOM 846 C C . ARG A 1 102 ? 2.098 -5.371 3.530 1.00 96.25 102 ARG A C 1
ATOM 848 O O . ARG A 1 102 ? 3.286 -5.592 3.752 1.00 96.25 102 ARG A O 1
ATOM 855 N N . GLY A 1 103 ? 1.676 -4.354 2.778 1.00 96.56 103 GLY A N 1
ATOM 856 C CA . GLY A 1 103 ? 2.611 -3.454 2.105 1.00 96.56 103 GLY A CA 1
ATOM 857 C C . GLY A 1 103 ? 3.490 -2.678 3.087 1.00 96.56 103 GLY A C 1
ATOM 858 O O . GLY A 1 103 ? 4.695 -2.555 2.869 1.00 96.56 103 GLY A O 1
ATOM 859 N N . ALA A 1 104 ? 2.932 -2.227 4.213 1.00 97.25 104 ALA A N 1
ATOM 860 C CA . ALA A 1 104 ? 3.693 -1.557 5.264 1.00 97.25 104 ALA A CA 1
ATOM 861 C C . ALA A 1 104 ? 4.712 -2.489 5.945 1.00 97.25 104 ALA A C 1
ATOM 863 O O . ALA A 1 104 ? 5.755 -2.014 6.389 1.00 97.25 104 ALA A O 1
ATOM 864 N N . SER A 1 105 ? 4.445 -3.795 5.999 1.00 96.00 105 SER A N 1
ATOM 865 C CA . SER A 1 105 ? 5.228 -4.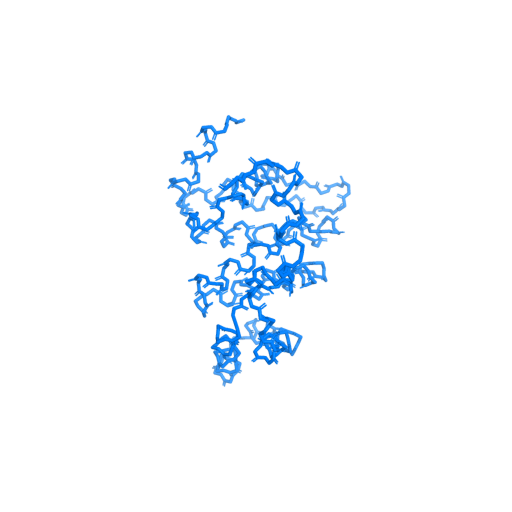768 6.773 1.00 96.00 105 SER A CA 1
ATOM 866 C C . SER A 1 105 ? 6.402 -5.395 6.012 1.00 96.00 105 SER A C 1
ATOM 868 O O . SER A 1 105 ? 7.119 -6.208 6.588 1.00 96.00 105 SER A O 1
ATOM 870 N N . HIS A 1 106 ? 6.638 -5.034 4.745 1.00 95.56 106 HIS A N 1
ATOM 871 C CA . HIS A 1 106 ? 7.750 -5.602 3.970 1.00 95.56 106 HIS A CA 1
ATOM 872 C C . HIS A 1 106 ? 9.134 -5.240 4.530 1.00 95.56 106 HIS A C 1
ATOM 874 O O . HIS A 1 106 ? 10.021 -6.089 4.557 1.00 95.56 106 HIS A O 1
ATOM 880 N N . SER A 1 107 ? 9.340 -4.000 4.972 1.00 95.88 107 SER A N 1
ATOM 881 C CA . SER A 1 107 ? 10.595 -3.512 5.549 1.00 95.88 107 SER A CA 1
ATOM 882 C C . SER A 1 107 ? 10.351 -2.351 6.525 1.00 95.88 107 SER A C 1
ATOM 884 O O . SER A 1 107 ? 9.247 -1.811 6.633 1.00 95.88 107 SER A O 1
ATOM 886 N N . MET A 1 108 ? 11.404 -1.909 7.223 1.00 94.50 108 MET A N 1
ATOM 887 C CA . MET A 1 108 ? 11.339 -0.681 8.025 1.00 94.50 108 MET A CA 1
ATOM 888 C C . MET A 1 108 ? 10.986 0.541 7.157 1.00 94.50 108 MET A C 1
ATOM 890 O O . MET A 1 108 ? 10.188 1.377 7.579 1.00 94.50 108 MET A O 1
ATOM 894 N N . ASP A 1 109 ? 11.522 0.629 5.937 1.00 96.19 109 ASP A N 1
ATOM 895 C CA . ASP A 1 109 ? 11.293 1.759 5.031 1.00 96.19 109 ASP A CA 1
ATOM 896 C C . ASP A 1 109 ? 9.845 1.822 4.542 1.00 96.19 109 ASP A C 1
ATOM 898 O O . ASP A 1 109 ? 9.231 2.895 4.568 1.00 96.19 109 ASP A O 1
ATOM 902 N N . THR A 1 110 ? 9.263 0.681 4.151 1.00 97.19 110 THR A N 1
ATOM 903 C CA . THR A 1 110 ? 7.837 0.615 3.786 1.00 97.19 110 THR A CA 1
ATOM 904 C C . THR A 1 110 ? 6.963 0.946 4.982 1.00 97.19 110 THR A C 1
ATOM 906 O O . THR A 1 110 ? 5.970 1.665 4.834 1.00 97.19 110 THR A O 1
ATOM 909 N N . GLY A 1 111 ? 7.359 0.487 6.171 1.00 96.19 111 GLY A N 1
ATOM 910 C CA . GLY A 1 111 ? 6.684 0.773 7.426 1.00 96.19 111 GLY A CA 1
ATOM 911 C C . GLY A 1 111 ? 6.643 2.269 7.689 1.00 96.19 111 GLY A C 1
ATOM 912 O O . GLY A 1 111 ? 5.555 2.831 7.826 1.00 96.19 111 GLY A O 1
ATOM 913 N N . MET A 1 112 ? 7.799 2.933 7.711 1.00 95.12 112 MET A N 1
ATOM 914 C CA . MET A 1 112 ? 7.907 4.374 7.952 1.00 95.12 112 MET A CA 1
ATOM 915 C C . MET A 1 112 ? 7.173 5.191 6.888 1.00 95.12 112 MET A C 1
ATOM 917 O O . MET A 1 112 ? 6.384 6.070 7.237 1.00 95.12 112 MET A O 1
ATOM 921 N N . ARG A 1 113 ? 7.373 4.893 5.597 1.00 95.88 113 ARG A N 1
ATOM 922 C CA . ARG A 1 113 ? 6.731 5.660 4.519 1.00 95.88 113 ARG A CA 1
ATOM 923 C C . ARG A 1 113 ? 5.219 5.508 4.527 1.00 95.88 113 ARG A C 1
ATOM 925 O O . ARG A 1 113 ? 4.533 6.519 4.473 1.00 95.88 113 ARG A O 1
ATOM 932 N N . SER A 1 114 ? 4.690 4.301 4.697 1.00 96.50 114 SER A N 1
ATOM 933 C CA . SER A 1 114 ? 3.232 4.089 4.751 1.00 96.50 114 SER A CA 1
ATOM 934 C C . SER A 1 114 ? 2.563 4.763 5.954 1.00 96.50 114 SER A C 1
ATOM 936 O O . SER A 1 114 ? 1.343 4.802 6.027 1.00 96.50 114 SER A O 1
ATOM 938 N N . GLY A 1 115 ? 3.334 5.265 6.926 1.00 93.38 115 GLY A N 1
ATOM 939 C CA . GLY A 1 115 ? 2.802 5.968 8.093 1.00 93.38 115 GLY A CA 1
ATOM 940 C C . GLY A 1 115 ? 2.403 7.418 7.835 1.00 93.38 115 GLY A C 1
ATOM 941 O O . GLY A 1 115 ? 1.728 8.009 8.677 1.00 93.38 115 GLY A O 1
ATOM 942 N N . ILE A 1 116 ? 2.801 7.990 6.697 1.00 94.44 116 ILE A N 1
ATOM 943 C CA . ILE A 1 116 ? 2.472 9.367 6.320 1.00 94.44 116 ILE A CA 1
ATOM 944 C C . ILE A 1 116 ? 1.055 9.375 5.733 1.00 94.44 116 ILE A C 1
ATOM 946 O O . ILE A 1 116 ? 0.876 9.283 4.521 1.00 94.44 116 ILE A O 1
ATOM 950 N N . LEU A 1 117 ? 0.057 9.439 6.615 1.00 95.19 117 LEU A N 1
ATOM 951 C CA . LEU A 1 117 ? -1.363 9.367 6.271 1.00 95.19 117 LEU A CA 1
ATOM 952 C C . LEU A 1 117 ? -2.060 10.715 6.473 1.00 95.19 117 LEU A C 1
ATOM 954 O O . LEU A 1 117 ? -1.843 11.412 7.467 1.00 95.19 117 LEU A O 1
ATOM 958 N N . THR A 1 118 ? -2.967 11.045 5.560 1.00 95.06 118 THR A N 1
ATOM 959 C CA . THR A 1 118 ? -3.846 12.219 5.621 1.00 95.06 118 THR A CA 1
ATOM 960 C C . THR A 1 118 ? -5.328 11.835 5.725 1.00 95.06 118 THR A C 1
ATOM 962 O O . THR A 1 118 ? -6.201 12.683 5.558 1.00 95.06 118 THR A O 1
ATOM 965 N N . ILE A 1 119 ? -5.623 10.572 6.063 1.00 94.50 119 ILE A N 1
ATOM 966 C CA . ILE A 1 119 ? -6.976 10.091 6.390 1.00 94.50 119 ILE A CA 1
ATOM 967 C C . ILE A 1 119 ? -7.644 10.930 7.489 1.00 9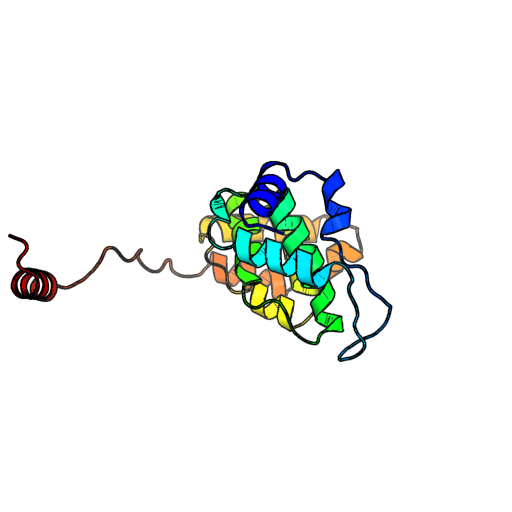4.50 119 ILE A C 1
ATOM 969 O O . ILE A 1 119 ? -6.973 11.459 8.387 1.00 94.50 119 ILE A O 1
ATOM 973 N N . SER A 1 120 ? -8.976 11.011 7.430 1.00 95.19 120 SER A N 1
ATOM 974 C CA . SER A 1 120 ? -9.779 11.685 8.452 1.00 95.19 120 SER A CA 1
ATOM 975 C C . SER A 1 120 ? -9.714 10.948 9.792 1.00 95.19 120 SER A C 1
ATOM 977 O O . SER A 1 120 ? -9.491 9.733 9.843 1.00 95.19 120 SER A O 1
ATOM 979 N N . THR A 1 121 ? -9.961 11.672 10.882 1.00 95.44 121 THR A N 1
ATOM 980 C CA . THR A 1 121 ? -10.033 11.089 12.227 1.00 95.44 121 THR A CA 1
ATOM 981 C C . THR A 1 121 ? -11.148 10.042 12.323 1.00 95.44 121 THR A C 1
ATOM 983 O O . THR A 1 121 ? -10.977 9.011 12.972 1.00 95.44 121 THR A O 1
ATOM 986 N N . GLN A 1 122 ? -12.270 10.257 11.629 1.00 95.75 122 GLN A N 1
ATOM 987 C CA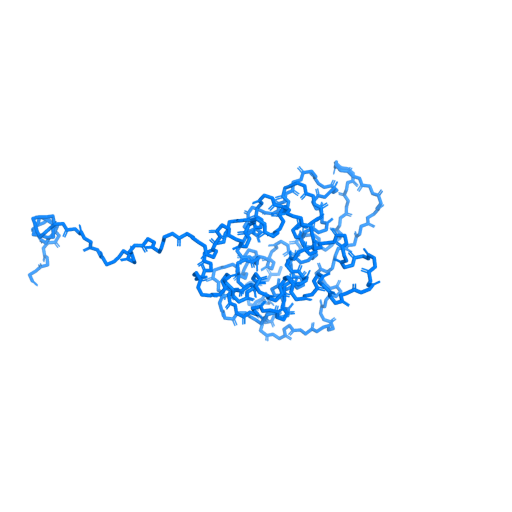 . GLN A 1 122 ? -13.376 9.299 11.569 1.00 95.75 122 GLN A CA 1
ATOM 988 C C . GLN A 1 122 ? -12.973 8.001 10.852 1.00 95.75 122 GLN A C 1
ATOM 990 O O . GLN A 1 122 ? -13.145 6.919 11.411 1.00 95.75 122 GLN A O 1
ATOM 995 N N . THR A 1 123 ? -12.346 8.103 9.676 1.00 96.25 123 THR A N 1
ATOM 996 C CA . THR A 1 123 ? -11.821 6.941 8.937 1.00 96.25 123 THR A CA 1
ATOM 997 C C . THR A 1 123 ? -10.813 6.164 9.786 1.00 96.25 123 THR A C 1
ATOM 999 O O . THR A 1 123 ? -10.858 4.940 9.848 1.00 96.25 123 THR A O 1
ATOM 1002 N N . ALA A 1 124 ? -9.921 6.857 10.498 1.00 97.44 124 ALA A N 1
ATOM 1003 C CA . ALA A 1 124 ? -8.948 6.206 11.371 1.00 97.44 124 ALA A CA 1
ATOM 1004 C C . ALA A 1 124 ? -9.605 5.442 12.536 1.00 97.44 124 ALA A C 1
ATOM 1006 O O . ALA A 1 124 ? -9.154 4.346 12.871 1.00 97.44 124 ALA A O 1
ATOM 1007 N N . LYS A 1 125 ? -10.687 5.974 13.125 1.00 97.81 125 LYS A N 1
ATOM 1008 C CA . LYS A 1 125 ? -11.471 5.278 14.163 1.00 97.81 125 LYS A CA 1
ATOM 1009 C C . LYS A 1 125 ? -12.134 4.012 13.627 1.00 97.81 125 LYS A C 1
ATOM 1011 O O . LYS A 1 125 ? -12.097 2.985 14.298 1.00 97.81 125 LYS A O 1
ATOM 1016 N N . GLU A 1 126 ? -12.707 4.075 12.430 1.00 98.12 126 GLU A N 1
ATOM 1017 C CA . GLU A 1 126 ? -13.320 2.917 11.766 1.00 98.12 126 GLU A CA 1
ATOM 1018 C C . GLU A 1 126 ? -12.285 1.825 11.479 1.00 98.12 126 GLU A C 1
ATOM 1020 O O . GLU A 1 126 ? -12.498 0.663 11.825 1.00 98.12 126 GLU A O 1
ATOM 1025 N N . LEU A 1 127 ? -11.123 2.206 10.940 1.00 98.38 127 LEU A N 1
ATOM 1026 C CA . LEU A 1 127 ? -10.012 1.286 10.693 1.00 98.38 127 LEU A CA 1
ATOM 1027 C C . LEU A 1 127 ? -9.484 0.656 11.984 1.00 98.38 127 LEU A C 1
ATOM 1029 O O . LEU A 1 127 ? -9.219 -0.542 12.001 1.00 98.38 127 LEU A O 1
ATOM 1033 N N . LEU A 1 128 ? -9.344 1.430 13.065 1.00 98.44 128 LEU A N 1
ATOM 1034 C CA . LEU A 1 128 ? -8.895 0.915 14.362 1.00 98.44 128 LEU A CA 1
ATOM 1035 C C . LEU A 1 128 ? -9.902 -0.076 14.959 1.00 98.44 128 LEU A C 1
ATOM 1037 O O . LEU A 1 128 ? -9.511 -1.145 15.423 1.00 98.44 128 LEU A O 1
ATOM 1041 N N . ALA A 1 129 ? -11.197 0.247 14.916 1.00 98.38 129 ALA A N 1
ATOM 1042 C CA . ALA A 1 129 ? -12.242 -0.651 15.398 1.00 98.38 129 ALA A CA 1
ATOM 1043 C C . ALA A 1 129 ? -12.268 -1.963 14.597 1.00 98.38 129 ALA A C 1
ATOM 1045 O O . ALA A 1 129 ? -12.380 -3.045 15.177 1.00 98.38 129 ALA A O 1
ATOM 1046 N N . TYR A 1 130 ? -12.116 -1.876 13.273 1.00 98.25 130 TYR A N 1
ATOM 1047 C CA . TYR A 1 130 ? -12.033 -3.047 12.405 1.00 98.25 130 TYR A CA 1
ATOM 1048 C C . TYR A 1 130 ? -10.756 -3.863 12.647 1.00 98.25 130 TYR A C 1
ATOM 1050 O O . TYR A 1 130 ? -10.823 -5.087 12.723 1.00 98.25 130 TYR A O 1
ATOM 1058 N N . PHE A 1 131 ? -9.612 -3.206 12.855 1.00 98.25 131 PHE A N 1
ATOM 1059 C CA . PHE A 1 131 ? -8.356 -3.853 13.237 1.00 98.25 131 PHE A CA 1
ATOM 1060 C C . PHE A 1 131 ? -8.515 -4.678 14.521 1.00 98.25 131 PHE A C 1
ATOM 1062 O O . PHE A 1 131 ? -8.165 -5.858 14.546 1.00 98.25 131 PHE A O 1
ATOM 1069 N N . ASP A 1 132 ? -9.073 -4.081 15.578 1.00 97.94 132 ASP A N 1
ATOM 1070 C CA . ASP A 1 132 ? -9.271 -4.758 16.865 1.00 97.94 132 ASP A CA 1
ATOM 1071 C C . ASP A 1 132 ? -10.270 -5.921 16.729 1.00 97.94 132 ASP A C 1
ATOM 1073 O O . ASP A 1 132 ? -10.080 -7.001 17.303 1.00 97.94 132 ASP A O 1
ATOM 1077 N N . GLN A 1 133 ? -11.303 -5.747 15.898 1.00 97.31 133 GLN A N 1
ATOM 1078 C CA . GLN A 1 133 ? -12.234 -6.818 15.567 1.00 97.31 133 GLN A CA 1
ATOM 1079 C C . GLN A 1 133 ? -11.536 -7.981 14.847 1.00 97.31 133 GLN A C 1
ATOM 1081 O O . GLN A 1 133 ? -11.712 -9.124 15.274 1.00 97.31 133 GLN A O 1
ATOM 1086 N N . LEU A 1 134 ? -10.750 -7.715 13.799 1.00 96.31 134 LEU A N 1
ATOM 1087 C CA . LEU A 1 134 ? -9.987 -8.738 13.079 1.00 96.31 134 LEU A CA 1
ATOM 1088 C C . LEU A 1 134 ? -9.032 -9.468 14.024 1.00 96.31 134 LEU A C 1
ATOM 1090 O O . LEU A 1 134 ? -9.069 -10.693 14.096 1.00 96.31 134 LEU A O 1
ATOM 1094 N N . LYS A 1 135 ? -8.265 -8.737 14.839 1.00 96.25 135 LYS A N 1
ATOM 1095 C CA . LYS A 1 135 ? -7.287 -9.319 15.774 1.00 96.25 135 LYS A CA 1
ATOM 1096 C C . LYS A 1 135 ? -7.930 -10.255 16.797 1.00 96.25 135 LYS A C 1
ATOM 1098 O O . LYS A 1 135 ? -7.323 -11.249 17.177 1.00 96.25 135 LYS A O 1
ATOM 1103 N N . SER A 1 136 ? -9.160 -9.965 17.228 1.00 96.31 136 SER A N 1
ATOM 1104 C CA . SER A 1 136 ? -9.895 -10.820 18.174 1.00 96.31 136 SER A CA 1
ATOM 1105 C C . SER A 1 136 ? -10.537 -12.064 17.546 1.00 96.31 136 SER A C 1
ATOM 1107 O O . SER A 1 136 ? -10.868 -13.001 18.272 1.00 96.31 136 SER A O 1
ATOM 1109 N N . LYS A 1 137 ? -10.744 -12.075 16.223 1.00 96.12 137 LYS A N 1
ATOM 1110 C CA . LYS A 1 137 ? -11.480 -13.135 15.511 1.00 96.12 137 LYS A CA 1
ATOM 1111 C C . LYS A 1 137 ? -10.605 -14.006 14.621 1.00 96.12 137 LYS A C 1
ATOM 1113 O O . LYS A 1 137 ? -10.985 -15.141 14.342 1.00 96.12 137 LYS A O 1
ATOM 1118 N N . SER A 1 138 ? -9.495 -13.467 14.133 1.00 94.62 138 SER A N 1
ATOM 1119 C CA . SER A 1 138 ? -8.636 -14.152 13.181 1.00 94.62 138 SER A CA 1
ATOM 1120 C C . SER A 1 138 ? -7.961 -15.353 13.827 1.00 94.62 138 SER A C 1
ATOM 1122 O O . SER A 1 138 ? -7.473 -15.289 14.955 1.00 94.62 138 SER A O 1
ATOM 1124 N N . THR A 1 139 ? -7.942 -16.462 13.099 1.00 95.31 139 THR A N 1
ATOM 1125 C CA . THR A 1 139 ? -7.226 -17.685 13.478 1.00 95.31 139 THR A CA 1
ATOM 1126 C C . THR A 1 139 ? -6.037 -17.952 12.564 1.00 95.31 139 THR A C 1
ATOM 1128 O O . THR A 1 139 ? -5.332 -18.936 12.770 1.00 95.31 139 THR A O 1
ATOM 1131 N N . ASP A 1 140 ? -5.841 -17.122 11.538 1.00 95.69 140 ASP A N 1
ATOM 1132 C CA . ASP A 1 140 ? -4.729 -17.248 10.607 1.00 95.69 140 ASP A CA 1
ATOM 1133 C C . ASP A 1 140 ? -3.446 -16.700 11.259 1.00 95.69 140 ASP A C 1
ATOM 1135 O O . ASP A 1 140 ? -3.389 -15.512 11.593 1.00 95.69 140 ASP A O 1
ATOM 1139 N N . PRO A 1 141 ? -2.404 -17.531 11.462 1.00 93.81 141 PRO A N 1
ATOM 1140 C CA . PRO A 1 141 ? -1.150 -17.079 12.051 1.00 93.81 141 PRO A CA 1
ATOM 1141 C C . PRO A 1 141 ? -0.477 -15.954 11.260 1.00 93.81 141 PRO A C 1
ATOM 1143 O O . PRO A 1 141 ? 0.158 -15.086 11.865 1.00 93.81 141 PRO A O 1
ATOM 1146 N N . GLU A 1 142 ? -0.604 -15.952 9.929 1.00 91.50 142 GLU A N 1
ATOM 1147 C CA . GLU A 1 142 ? -0.010 -14.909 9.091 1.00 91.50 142 GLU A CA 1
ATOM 1148 C C . GLU A 1 142 ? -0.720 -13.574 9.328 1.00 91.50 142 GLU A C 1
ATOM 1150 O O . GLU A 1 142 ? -0.071 -12.576 9.650 1.00 91.50 142 GLU A O 1
ATOM 1155 N N . GLU A 1 143 ? -2.052 -13.559 9.271 1.00 93.81 143 GLU A N 1
ATOM 1156 C CA . GLU A 1 143 ? -2.848 -12.368 9.568 1.00 93.81 143 GLU A CA 1
ATOM 1157 C C . GLU A 1 143 ? -2.600 -11.844 10.990 1.00 93.81 143 GLU A C 1
ATOM 1159 O O . GLU A 1 143 ? -2.363 -10.650 11.181 1.00 93.81 143 GLU A O 1
ATOM 1164 N N . LEU A 1 144 ? -2.558 -12.722 11.995 1.00 94.56 144 LEU A N 1
ATOM 1165 C CA . LEU A 1 144 ? -2.273 -12.327 13.377 1.00 94.56 144 LEU A CA 1
ATOM 1166 C C . LEU A 1 144 ? -0.882 -11.695 13.536 1.00 94.56 144 LEU A C 1
ATOM 1168 O O . LEU A 1 144 ? -0.728 -10.761 14.326 1.00 94.56 144 LEU A O 1
ATOM 1172 N N . SER A 1 145 ? 0.118 -12.153 12.774 1.00 94.44 145 SER A N 1
ATOM 1173 C CA . SER A 1 145 ? 1.461 -11.553 12.773 1.00 94.44 145 SER A CA 1
ATOM 1174 C C . SER A 1 145 ? 1.471 -10.132 12.190 1.00 94.44 145 SER A C 1
ATOM 1176 O O . SER A 1 145 ? 2.201 -9.254 12.663 1.00 94.44 145 SER A O 1
ATOM 1178 N N . LEU A 1 146 ? 0.613 -9.883 11.199 1.00 94.75 146 LEU A N 1
ATOM 1179 C CA . LEU A 1 146 ? 0.432 -8.580 10.565 1.00 94.75 146 LEU A CA 1
ATOM 1180 C C . LEU A 1 146 ? -0.318 -7.606 11.485 1.00 94.75 146 LEU A C 1
ATOM 1182 O O . LEU A 1 146 ? 0.002 -6.416 11.521 1.00 94.75 146 LEU A O 1
ATOM 1186 N N . LEU A 1 147 ? -1.264 -8.104 12.285 1.00 96.12 147 LEU A N 1
ATOM 1187 C CA . LEU A 1 147 ? -2.048 -7.338 13.263 1.00 96.12 147 LEU A CA 1
ATOM 1188 C C . LEU A 1 147 ? -1.244 -7.011 14.544 1.00 96.12 147 LEU A C 1
ATOM 1190 O O . LEU A 1 147 ? -1.676 -7.227 15.682 1.00 96.12 147 LEU A O 1
ATOM 1194 N N . ASN A 1 148 ? -0.057 -6.436 14.362 1.00 94.31 148 ASN A N 1
ATOM 1195 C CA . ASN A 1 148 ? 0.864 -6.065 15.432 1.00 94.31 148 ASN A CA 1
ATOM 1196 C C . ASN A 1 148 ? 0.580 -4.675 16.037 1.00 94.31 148 ASN A C 1
ATOM 1198 O O . ASN A 1 148 ? -0.128 -3.835 15.475 1.00 94.31 148 ASN A O 1
ATOM 1202 N N . ASP A 1 149 ? 1.169 -4.425 17.206 1.00 95.00 149 ASP A N 1
ATOM 1203 C CA . ASP A 1 149 ? 0.902 -3.215 17.990 1.00 95.00 149 ASP A CA 1
ATOM 1204 C C . ASP A 1 149 ? 1.454 -1.943 17.335 1.00 95.00 149 ASP A C 1
ATOM 1206 O O . ASP A 1 149 ? 0.900 -0.864 17.527 1.00 95.00 149 ASP A O 1
ATOM 1210 N N . PHE A 1 150 ? 2.491 -2.050 16.497 1.00 94.50 150 PHE A N 1
ATOM 1211 C CA . PHE A 1 150 ? 3.028 -0.903 15.763 1.00 94.50 150 PHE A CA 1
ATOM 1212 C C . PHE A 1 150 ? 1.996 -0.324 14.787 1.00 94.50 150 PHE A C 1
ATOM 1214 O O . PHE A 1 150 ? 1.773 0.891 14.759 1.00 94.50 150 PHE A O 1
ATOM 1221 N N . ILE A 1 151 ? 1.322 -1.183 14.018 1.00 96.31 151 ILE A N 1
ATOM 1222 C CA . ILE A 1 151 ? 0.228 -0.762 13.135 1.00 96.31 151 ILE A CA 1
ATOM 1223 C C . ILE A 1 151 ? -0.947 -0.232 13.952 1.00 96.31 151 ILE A C 1
ATOM 1225 O O . ILE A 1 151 ? -1.492 0.825 13.624 1.00 96.31 151 ILE A O 1
ATOM 1229 N N . ARG A 1 152 ? -1.313 -0.927 15.034 1.00 97.31 152 ARG A N 1
ATOM 1230 C CA . ARG A 1 152 ? -2.413 -0.505 15.905 1.00 97.31 152 ARG A CA 1
ATOM 1231 C C . ARG A 1 152 ? -2.195 0.907 16.449 1.00 97.31 152 ARG A C 1
ATOM 1233 O O . ARG A 1 152 ? -3.065 1.760 16.291 1.00 97.31 152 ARG A O 1
ATOM 1240 N N . HIS A 1 153 ? -1.018 1.183 17.012 1.00 96.50 153 HIS A N 1
ATOM 1241 C CA . HIS A 1 153 ? -0.669 2.499 17.551 1.00 96.50 153 HIS A CA 1
ATOM 1242 C C . HIS A 1 153 ? -0.686 3.600 16.491 1.00 96.50 153 HIS A C 1
ATOM 1244 O O . HIS A 1 153 ? -1.049 4.737 16.785 1.00 96.50 153 HIS A O 1
ATOM 1250 N N . ARG A 1 154 ? -0.342 3.289 15.239 1.00 95.12 154 ARG A N 1
ATOM 1251 C CA . ARG A 1 154 ? -0.462 4.249 14.135 1.00 95.12 154 ARG A CA 1
ATOM 1252 C C . ARG A 1 154 ? -1.915 4.612 13.836 1.00 95.12 154 ARG A C 1
ATOM 1254 O O . ARG A 1 154 ? -2.204 5.786 13.593 1.00 95.12 154 ARG A O 1
ATOM 1261 N N . LEU A 1 155 ? -2.811 3.627 13.812 1.00 96.94 155 LEU A N 1
ATOM 1262 C CA . LEU A 1 155 ? -4.242 3.874 13.620 1.00 96.94 155 LEU A CA 1
ATOM 1263 C C . LEU A 1 155 ? -4.806 4.667 14.802 1.00 96.94 155 LEU A C 1
ATOM 1265 O O . LEU A 1 155 ? -5.498 5.657 14.595 1.00 96.94 155 LEU A O 1
ATOM 1269 N N . GLU A 1 156 ? -4.418 4.309 16.023 1.00 97.31 156 GLU A N 1
ATOM 1270 C CA . GLU A 1 156 ? -4.771 5.018 17.256 1.00 97.31 156 GLU A CA 1
ATOM 1271 C C . GLU A 1 156 ? -4.287 6.473 17.264 1.00 97.31 156 GLU A C 1
ATOM 1273 O O . GLU A 1 156 ? -5.057 7.375 17.591 1.00 97.31 156 GLU A O 1
ATOM 1278 N N . TYR A 1 157 ? -3.053 6.734 16.832 1.00 95.75 157 TYR A N 1
ATOM 1279 C CA . TYR A 1 157 ? -2.544 8.095 16.662 1.00 95.75 157 TYR A CA 1
ATOM 1280 C C . TYR A 1 157 ? -3.411 8.896 15.681 1.00 95.75 157 TYR A C 1
ATOM 1282 O O . TYR A 1 157 ? -3.823 10.013 15.982 1.00 95.75 157 TYR A O 1
ATOM 1290 N N . ASN A 1 158 ? -3.751 8.316 14.526 1.00 95.75 158 ASN A N 1
ATOM 1291 C CA . ASN A 1 158 ? -4.593 8.988 13.534 1.00 95.75 158 ASN A CA 1
ATOM 1292 C C . ASN A 1 158 ? -6.059 9.133 13.973 1.00 95.75 158 ASN A C 1
ATOM 1294 O O . ASN A 1 158 ? -6.726 10.062 13.528 1.00 95.75 158 ASN A O 1
ATOM 1298 N N . ALA A 1 159 ? -6.554 8.252 14.841 1.00 96.44 159 ALA A N 1
ATOM 1299 C CA . ALA A 1 159 ? -7.903 8.295 15.404 1.00 96.44 159 ALA A CA 1
ATOM 1300 C C . ALA A 1 159 ? -8.060 9.343 16.516 1.00 96.44 159 ALA A C 1
ATOM 1302 O O . ALA A 1 159 ? -9.185 9.732 16.839 1.00 96.44 159 ALA A O 1
ATOM 1303 N N . ASN A 1 160 ? -6.944 9.792 17.094 1.00 94.81 160 ASN A N 1
ATOM 1304 C CA . ASN A 1 160 ? -6.909 10.743 18.203 1.00 94.81 160 ASN A CA 1
ATOM 1305 C C . ASN A 1 160 ? -6.205 12.061 17.856 1.00 94.81 160 ASN A C 1
ATOM 1307 O O . ASN A 1 160 ? -6.138 12.945 18.709 1.00 94.81 160 ASN A O 1
ATOM 1311 N N . LYS A 1 161 ? -5.675 12.217 16.635 1.00 87.81 161 LYS A N 1
ATOM 1312 C CA . LYS A 1 161 ? -5.077 13.486 16.213 1.00 87.81 161 LYS A CA 1
ATOM 1313 C C . LYS A 1 161 ? -6.147 14.576 16.239 1.00 87.81 161 LYS A C 1
ATOM 1315 O O . LYS A 1 161 ? -7.246 14.392 15.711 1.00 87.81 161 LYS A O 1
ATOM 1320 N N . GLU A 1 162 ? -5.820 15.709 16.855 1.00 75.00 162 GLU A N 1
ATOM 1321 C CA . GLU A 1 162 ? -6.645 16.905 16.735 1.00 75.00 162 GLU A CA 1
ATOM 1322 C C . GLU A 1 162 ? -6.739 17.248 15.249 1.00 75.00 162 GLU A C 1
ATOM 1324 O O . GLU A 1 162 ? -5.720 17.330 14.553 1.00 75.00 162 GLU A O 1
ATOM 1329 N N . GLU A 1 163 ? -7.961 17.392 14.736 1.00 64.12 163 GLU A N 1
ATOM 1330 C CA . GLU A 1 163 ? -8.143 17.876 13.377 1.00 64.12 163 GLU A CA 1
ATOM 1331 C C . GLU A 1 163 ? -7.543 19.277 13.328 1.00 64.12 163 GLU A C 1
ATOM 1333 O O . GLU A 1 163 ? -8.068 20.220 13.922 1.00 64.12 163 GLU A O 1
ATOM 1338 N N . SER A 1 164 ? -6.397 19.409 12.654 1.00 50.69 164 SER A N 1
ATOM 1339 C CA . SER A 1 164 ? -5.879 20.730 12.334 1.00 50.69 164 SER A CA 1
ATOM 1340 C C . SER A 1 164 ? -6.996 21.461 11.598 1.00 50.69 164 SER A C 1
ATOM 1342 O O . SER A 1 164 ? -7.533 20.892 10.640 1.00 50.69 164 SER A O 1
ATOM 1344 N N . PRO A 1 165 ? -7.382 22.676 12.027 1.00 45.06 165 PRO A N 1
ATOM 1345 C CA . PRO A 1 165 ? -8.409 23.425 11.331 1.00 45.06 165 PRO A CA 1
ATOM 1346 C C . PRO A 1 165 ? -8.001 23.484 9.865 1.00 45.06 165 PRO A C 1
ATOM 1348 O O . PRO A 1 165 ? -6.892 23.925 9.546 1.00 45.06 165 PRO A O 1
ATOM 1351 N N . VAL A 1 166 ? -8.877 22.968 8.994 1.00 47.84 166 VAL A N 1
ATOM 1352 C CA . VAL A 1 166 ? -8.760 23.100 7.541 1.00 47.84 166 VAL A CA 1
ATOM 1353 C C . VAL A 1 166 ? -8.296 24.522 7.288 1.00 47.84 166 VAL A C 1
ATOM 1355 O O . VAL A 1 166 ? -8.924 25.453 7.795 1.00 47.84 166 VAL A O 1
ATOM 1358 N N . ALA A 1 167 ? -7.181 24.691 6.578 1.00 42.06 167 ALA A N 1
ATOM 1359 C CA . ALA A 1 167 ? -6.645 25.998 6.240 1.00 42.06 167 ALA A CA 1
ATOM 1360 C C . ALA A 1 167 ? -7.617 26.736 5.299 1.00 42.06 167 ALA A C 1
ATOM 1362 O O . ALA A 1 167 ? -7.345 26.943 4.121 1.00 42.06 167 ALA A O 1
ATOM 1363 N N . GLN A 1 168 ? -8.766 27.173 5.818 1.00 38.06 168 GLN A N 1
ATOM 1364 C CA . GLN A 1 168 ? -9.404 28.390 5.366 1.00 38.06 168 GLN A CA 1
ATOM 1365 C C . GLN A 1 168 ? -8.331 29.448 5.545 1.00 38.06 168 GLN A C 1
ATOM 1367 O O . GLN A 1 168 ? -7.838 29.617 6.656 1.00 38.06 168 GLN A O 1
ATOM 1372 N N . SER A 1 169 ? -7.887 30.082 4.462 1.00 46.25 169 SER A N 1
ATOM 1373 C CA . SER A 1 169 ? -6.788 31.040 4.505 1.00 46.25 169 SER A CA 1
ATOM 1374 C C . SER A 1 169 ? -7.034 32.089 5.601 1.00 46.25 169 SER A C 1
ATOM 1376 O O . SER A 1 169 ? -7.727 33.084 5.390 1.00 46.25 169 SER A O 1
ATOM 1378 N N . THR A 1 170 ? -6.435 31.901 6.773 1.00 45.69 170 THR A N 1
ATOM 1379 C CA . THR A 1 170 ? -6.395 32.884 7.854 1.00 45.69 170 THR A CA 1
ATOM 1380 C C . THR A 1 170 ? -5.273 33.871 7.573 1.00 45.69 170 THR A C 1
ATOM 1382 O O . THR A 1 170 ? -4.466 34.183 8.447 1.00 45.69 170 THR A O 1
ATOM 1385 N N . LEU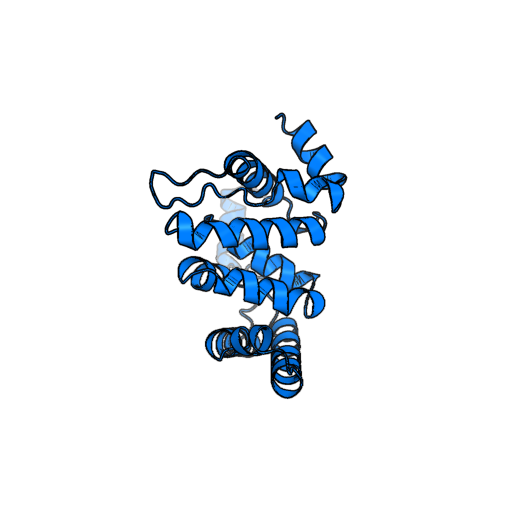 A 1 171 ? -5.175 34.367 6.335 1.00 51.25 171 LEU A N 1
ATOM 1386 C CA . LEU A 1 171 ? -4.417 35.589 6.128 1.00 51.25 171 LEU A CA 1
ATOM 1387 C C . LEU A 1 171 ? -5.182 36.678 6.885 1.00 51.25 171 LEU A C 1
ATOM 1389 O O . LEU A 1 171 ? -6.355 36.907 6.580 1.00 51.25 171 LEU A O 1
ATOM 1393 N N . PRO A 1 172 ? -4.557 37.346 7.873 1.00 58.62 172 PRO A N 1
ATOM 1394 C CA . PRO A 1 172 ? -5.179 38.482 8.534 1.00 58.62 172 PRO A CA 1
ATOM 1395 C C . PRO A 1 172 ? -5.647 39.461 7.458 1.00 58.62 172 PRO A C 1
ATOM 1397 O O . PRO A 1 172 ? -4.919 39.662 6.482 1.00 58.62 172 PRO A O 1
ATOM 1400 N N . LYS A 1 173 ? -6.819 40.090 7.618 1.00 60.91 173 LYS A N 1
ATOM 1401 C CA . LYS A 1 173 ? -7.364 41.041 6.624 1.00 60.91 173 LYS A CA 1
ATOM 1402 C C . LYS A 1 173 ? -6.301 42.027 6.120 1.00 60.91 173 LYS A C 1
ATOM 1404 O O . LYS A 1 173 ? -6.222 42.271 4.928 1.00 60.91 173 LYS A O 1
ATOM 1409 N N . ALA A 1 174 ? -5.399 42.479 6.995 1.00 58.94 174 ALA A N 1
ATOM 1410 C CA . ALA A 1 174 ? -4.262 43.331 6.645 1.00 58.94 174 ALA A CA 1
ATOM 1411 C C . ALA A 1 174 ? -3.336 42.759 5.545 1.00 58.94 174 ALA A C 1
ATOM 1413 O O . ALA A 1 174 ? -2.913 43.502 4.663 1.00 58.94 174 ALA A O 1
ATOM 1414 N N . ARG A 1 175 ? -3.047 41.449 5.546 1.00 53.69 175 ARG A N 1
ATOM 1415 C CA . ARG A 1 175 ? -2.259 40.784 4.491 1.00 53.69 175 ARG A CA 1
ATOM 1416 C C . ARG A 1 175 ? -3.052 40.586 3.199 1.00 53.69 175 ARG A C 1
ATOM 1418 O O . ARG A 1 175 ? -2.464 40.690 2.128 1.00 53.69 175 ARG A O 1
ATOM 1425 N N . GLN A 1 176 ? -4.364 40.358 3.280 1.00 60.09 176 GLN A N 1
ATOM 1426 C CA . GLN A 1 176 ? -5.227 40.306 2.091 1.00 60.09 176 GLN A CA 1
ATOM 1427 C C . GLN A 1 176 ? -5.297 41.679 1.402 1.00 60.09 176 GLN A C 1
ATOM 1429 O O . GLN A 1 176 ? -5.169 41.766 0.183 1.00 60.09 176 GLN A O 1
ATOM 1434 N N . THR A 1 177 ? -5.400 42.762 2.180 1.00 62.66 177 THR A N 1
ATOM 1435 C CA . THR A 1 177 ? -5.387 44.141 1.667 1.00 62.66 177 THR A CA 1
ATOM 1436 C C . THR A 1 177 ? -4.038 44.517 1.048 1.00 62.66 177 THR A C 1
ATOM 1438 O O . THR A 1 177 ? -3.998 45.223 0.042 1.00 62.66 177 THR A O 1
ATOM 1441 N N . TRP A 1 178 ? -2.928 44.036 1.617 1.00 58.94 178 TRP A N 1
ATOM 1442 C CA . TRP A 1 178 ? -1.586 44.299 1.090 1.00 58.94 178 TRP A CA 1
ATOM 1443 C C . TRP A 1 178 ? -1.330 43.569 -0.239 1.00 58.94 178 TRP A C 1
ATOM 1445 O O . TRP A 1 178 ? -0.812 44.172 -1.174 1.00 58.94 178 TRP A O 1
ATOM 1455 N N . LEU A 1 179 ? -1.777 42.314 -0.366 1.00 55.16 179 LEU A N 1
ATOM 1456 C CA . LEU A 1 179 ? -1.681 41.543 -1.613 1.00 55.16 179 LEU A CA 1
ATOM 1457 C C . LEU A 1 179 ? -2.565 42.113 -2.730 1.00 55.16 179 LEU A C 1
ATOM 1459 O O . LEU A 1 179 ? -2.100 42.228 -3.861 1.00 55.16 179 LEU A O 1
ATOM 1463 N N . LYS A 1 180 ? -3.795 42.550 -2.422 1.00 65.44 180 LYS A N 1
ATOM 1464 C CA . LYS A 1 180 ? -4.651 43.246 -3.401 1.00 65.44 180 LYS A CA 1
ATOM 1465 C C . LYS A 1 180 ? -4.008 44.534 -3.924 1.00 65.44 180 LYS A C 1
ATOM 1467 O O . LYS A 1 180 ? -4.063 44.800 -5.119 1.00 65.44 180 LYS A O 1
ATOM 1472 N N . LYS A 1 181 ? -3.328 45.289 -3.052 1.00 61.69 181 LYS A N 1
ATOM 1473 C CA . LYS A 1 181 ? -2.568 46.489 -3.441 1.00 61.69 181 LYS A CA 1
ATOM 1474 C C . LYS A 1 181 ? -1.317 46.192 -4.267 1.00 61.69 181 LYS A C 1
ATOM 1476 O O . LYS A 1 181 ? -0.972 47.011 -5.109 1.00 61.69 181 LYS A O 1
ATOM 1481 N N . LEU A 1 182 ? -0.636 45.069 -4.032 1.00 56.34 182 LEU A N 1
ATOM 1482 C CA . LEU A 1 182 ? 0.568 44.718 -4.794 1.00 56.34 182 LEU A CA 1
ATOM 1483 C C . LEU A 1 182 ? 0.264 44.190 -6.198 1.00 56.34 182 LEU A C 1
ATOM 1485 O O . LEU A 1 182 ? 1.056 44.417 -7.106 1.00 56.34 182 LEU A O 1
ATOM 1489 N N . PHE A 1 183 ? -0.851 43.476 -6.363 1.00 66.06 183 PHE A N 1
ATOM 1490 C CA . PHE A 1 183 ? -1.170 42.764 -7.604 1.00 66.06 183 PHE A CA 1
ATOM 1491 C C . PHE A 1 183 ? -2.333 43.370 -8.402 1.00 66.06 183 PHE A C 1
ATOM 1493 O O . PHE A 1 183 ? -2.710 42.812 -9.425 1.00 66.06 183 PHE A O 1
ATOM 1500 N N . GLY A 1 184 ? -2.878 44.515 -7.975 1.00 47.44 184 GLY A N 1
ATOM 1501 C CA . GLY A 1 184 ? -3.795 45.320 -8.790 1.00 47.44 184 GLY A CA 1
ATOM 1502 C C . GLY A 1 184 ? -5.158 44.682 -9.069 1.00 47.44 184 GLY A C 1
ATOM 1503 O O . GLY A 1 184 ? -5.753 44.961 -10.103 1.00 47.44 184 GLY A O 1
ATOM 1504 N N . PHE A 1 185 ? -5.654 43.832 -8.169 1.00 54.66 185 PHE A N 1
ATOM 1505 C CA . PHE A 1 185 ? -7.018 43.306 -8.255 1.00 54.66 185 PHE A CA 1
ATOM 1506 C C . PHE A 1 185 ? -7.947 44.179 -7.403 1.00 54.66 185 PHE A C 1
ATOM 1508 O O . PHE A 1 185 ? -7.924 44.079 -6.170 1.00 54.66 185 PHE A O 1
ATOM 1515 N N . GLU A 1 186 ? -8.717 45.050 -8.062 1.00 52.88 186 GLU A N 1
ATOM 1516 C CA . GLU A 1 186 ? -9.872 45.745 -7.465 1.00 52.88 186 GLU A CA 1
ATOM 1517 C C . GLU A 1 186 ? -11.014 44.760 -7.168 1.00 52.88 186 GLU A C 1
ATOM 1519 O O . GLU A 1 186 ? -11.330 43.921 -8.042 1.00 52.88 186 GLU A O 1
#

Foldseek 3Di:
DDLVVLVVCQVPPDPVCLVLQAFDFPPAAAPPTDGPNVVVLVVNVVSCQVVVLPTDLVNLLSSLLRQLLCCVRHVAGDPQSLSSLQSCCQPVQQVCLQSSLNSLPNDVRSVVSVLPYPHALVSLVSNLVSLVVCCVPDPDPVSVVSSDVSVNVSSVCSNPDDPDPDCPPPPPVVNVVVVCVVPVPD

Sequence (186 aa):
MTDEELQVFIDNYSTVDFDRIKLIWNGKYGQDFIDDNYDFRIQVCEFVVPQIEKVKLGLIRDLYCETGKTSPMTFGVYLKFHLFADELLKRGGTDYLLDYIRGASHSMDTGMRSGILTISTQTAKELLAYFDQLKSKSTDPEELSLLNDFIRHRLEYNANKEESPVAQSTLPKARQTWLKKLFGFE

pLDDT: mean 90.73, std 14.48, range [38.06, 98.44]

Secondary structure (DSSP, 8-state):
--HHHHHHHHHH--GGGGGGTS--B-S--GGG--BTTHHHHHHHHHHHGGGGGGS-HHHHHHHHHHHHHTHHHHTS--TTHHHHHHHIIIIIGGGGHHHHHHHHTS-HHHHHHTT-----HHHHHHHHHHHHHHHHH---HHHHHHS-HHHHHHHHHHHHS-----------HHHHHHHHHHHT--

Organism: NCBI:txid2530452

Radius of gyration: 20.02 Å; chains: 1; bounding box: 37×64×43 Å